Protein AF-0000000084979356 (afdb_homodimer)

Secondary structure (DSSP, 8-state):
---EEEEEEEETTEEEEEEEEEETTEEEE-HHHHHHHHTS-HHHHHHHHHHHHHTTSS-HHHHEEEEEEEEEETTEEEEEEEEEEEHHHHHHHHTT--SHHHHHHHHHHHHHHHHHHHHSEEE-HHHHHH--SSSS-HHHHHHHHHHHHHHHHH-/---EEEEEEEETTEEEEEEEEEETTEEEEEHHHHHHHHTS-HHHHHHHHHHHHHTTSS-HHHHEEEEEEEEEETTEEEEEEEEEEEHHHHHHHHTT--SHHHHHHHHHHHHHHHHHHHHSEEE-HHHHHH--SSSS-HHHHHHHHHHHHHHHHH-

Structure (mmCIF, N/CA/C/O backbone):
data_AF-0000000084979356-model_v1
#
loop_
_entity.id
_entity.type
_entity.pdbx_description
1 polymer 'Bro-N domain-containing protein'
#
loop_
_atom_site.group_PDB
_atom_site.id
_atom_site.type_symbol
_atom_site.label_atom_id
_atom_site.label_alt_id
_atom_site.label_comp_id
_atom_site.label_asym_id
_atom_site.label_entity_id
_atom_site.label_seq_id
_atom_site.pdbx_PDB_ins_code
_atom_site.Cartn_x
_atom_site.Cartn_y
_atom_site.Cartn_z
_atom_site.occupancy
_atom_site.B_iso_or_equiv
_atom_site.auth_seq_id
_atom_site.auth_comp_id
_atom_site.auth_asym_id
_atom_site.auth_atom_id
_atom_site.pdbx_PDB_model_num
ATOM 1 N N . MET A 1 1 ? -0.621 26.703 14.086 1 43.09 1 MET A N 1
ATOM 2 C CA . MET A 1 1 ? 0.227 25.547 13.852 1 43.09 1 MET A CA 1
ATOM 3 C C . MET A 1 1 ? 0.783 25.547 12.438 1 43.09 1 MET A C 1
ATOM 5 O O . MET A 1 1 ? 0.06 25.844 11.484 1 43.09 1 MET A O 1
ATOM 9 N N . GLU A 1 2 ? 2.064 25.906 12.273 1 49.75 2 GLU A N 1
ATOM 10 C CA . GLU A 1 2 ? 2.68 25.953 10.945 1 49.75 2 GLU A CA 1
ATOM 11 C C . GLU A 1 2 ? 2.375 24.703 10.148 1 49.75 2 GLU A C 1
ATOM 13 O O . GLU A 1 2 ? 2.551 23.578 10.641 1 49.75 2 GLU A O 1
ATOM 18 N N . LYS A 1 3 ? 1.27 24.703 9.32 1 59.69 3 LYS A N 1
ATOM 19 C CA . LYS A 1 3 ? 0.882 23.594 8.461 1 59.69 3 LYS A CA 1
ATOM 20 C C . LYS A 1 3 ? 1.999 23.234 7.484 1 59.69 3 LYS A C 1
ATOM 22 O O . LYS A 1 3 ? 2.578 24.125 6.848 1 59.69 3 LYS A O 1
ATOM 27 N N . ASP A 1 4 ? 2.613 22.094 7.805 1 69.5 4 ASP A N 1
ATOM 28 C CA . ASP A 1 4 ? 3.592 21.609 6.832 1 69.5 4 ASP A CA 1
ATOM 29 C C . ASP A 1 4 ? 2.902 20.938 5.641 1 69.5 4 ASP A C 1
ATOM 31 O O . ASP A 1 4 ? 1.821 20.375 5.785 1 69.5 4 ASP A O 1
ATOM 35 N N . LYS A 1 5 ? 3.299 21.453 4.488 1 75.31 5 LYS A N 1
ATOM 36 C CA . LYS A 1 5 ? 2.809 20.828 3.262 1 75.31 5 LYS A CA 1
ATOM 37 C C . LYS A 1 5 ? 3.723 19.688 2.82 1 75.31 5 LYS A C 1
ATOM 39 O O . LYS A 1 5 ? 4.949 19.812 2.863 1 75.31 5 LYS A O 1
ATO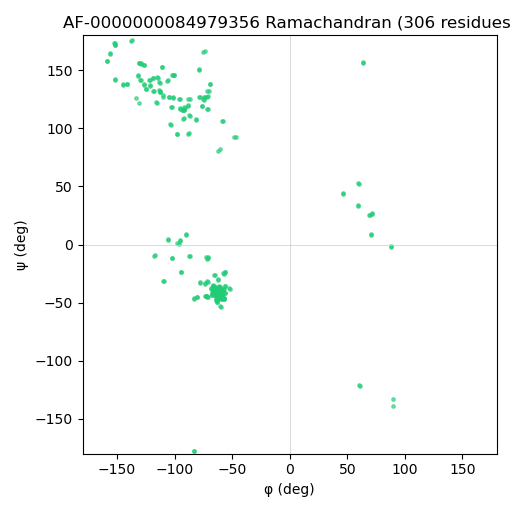M 44 N N . ILE A 1 6 ? 3.037 18.453 2.646 1 74.88 6 ILE A N 1
ATOM 45 C CA . ILE A 1 6 ? 3.854 17.328 2.197 1 74.88 6 ILE A CA 1
ATOM 46 C C . ILE A 1 6 ? 3.225 16.703 0.958 1 74.88 6 ILE A C 1
ATOM 48 O O . ILE A 1 6 ? 2.037 16.891 0.688 1 74.88 6 ILE A O 1
ATOM 52 N N . ILE A 1 7 ? 4.168 16.047 0.178 1 75.75 7 ILE A N 1
ATOM 53 C CA . ILE A 1 7 ? 3.699 15.211 -0.929 1 75.75 7 ILE A CA 1
ATOM 54 C C . ILE A 1 7 ? 3.395 13.805 -0.427 1 75.75 7 ILE A C 1
ATOM 56 O O . ILE A 1 7 ? 4.289 13.102 0.054 1 75.75 7 ILE A O 1
ATOM 60 N N . LEU A 1 8 ? 2.174 13.477 -0.417 1 79.75 8 LEU A N 1
ATOM 61 C CA . LEU A 1 8 ? 1.779 12.164 0.087 1 79.75 8 LEU A CA 1
ATOM 62 C C . LEU A 1 8 ? 1.93 11.102 -0.993 1 79.75 8 LEU A C 1
ATOM 64 O O . LEU A 1 8 ? 2.426 10 -0.724 1 79.75 8 LEU A O 1
ATOM 68 N N . TYR A 1 9 ? 1.444 11.406 -2.205 1 84.94 9 TYR A N 1
ATOM 69 C CA . TYR A 1 9 ? 1.536 10.453 -3.305 1 84.94 9 TYR A CA 1
ATOM 70 C C . TYR A 1 9 ? 1.593 11.172 -4.648 1 84.94 9 TYR A C 1
ATOM 72 O O . TYR A 1 9 ? 1.549 12.406 -4.703 1 84.94 9 TYR A O 1
ATOM 80 N N . GLN A 1 10 ? 1.844 10.43 -5.66 1 81.12 10 GLN A N 1
ATOM 81 C CA . GLN A 1 10 ? 1.961 11 -6.996 1 81.12 10 GLN A CA 1
ATOM 82 C C . GLN A 1 10 ? 0.814 10.547 -7.895 1 81.12 10 GLN A C 1
ATOM 84 O O . GLN A 1 10 ? 0.404 9.383 -7.844 1 81.12 10 GLN A O 1
ATOM 89 N N . GLU A 1 11 ? 0.209 11.5 -8.547 1 80.44 11 GLU A N 1
ATOM 90 C CA . GLU A 1 11 ? -0.817 11.273 -9.555 1 80.44 11 GLU A CA 1
ATOM 91 C C . GLU A 1 11 ? -0.348 11.742 -10.93 1 80.44 11 GLU A C 1
ATOM 93 O O . GLU A 1 11 ? -0.099 12.93 -11.141 1 80.44 11 GLU A O 1
ATOM 98 N N . ASP A 1 12 ? -0.376 10.758 -11.812 1 77.69 12 ASP A N 1
ATOM 99 C CA . ASP A 1 12 ? 0.053 11.094 -13.172 1 77.69 12 ASP A CA 1
ATOM 100 C C . ASP A 1 12 ? 1.348 11.898 -13.148 1 77.69 12 ASP A C 1
ATOM 102 O O . ASP A 1 12 ? 1.422 12.977 -13.742 1 77.69 12 ASP A O 1
ATOM 106 N N . ASP A 1 13 ? 2.27 11.5 -12.352 1 71.06 13 ASP A N 1
ATOM 107 C CA . ASP A 1 13 ? 3.609 12.07 -12.242 1 71.06 13 ASP A CA 1
ATOM 108 C C . ASP A 1 13 ? 3.572 13.445 -11.594 1 71.06 13 ASP A C 1
ATOM 110 O O . ASP A 1 13 ? 4.488 14.25 -11.781 1 71.06 13 ASP A O 1
ATOM 114 N N . ARG A 1 14 ? 2.371 13.766 -11.102 1 80.56 14 ARG A N 1
ATOM 115 C CA . ARG A 1 14 ? 2.27 15.016 -10.352 1 80.56 14 ARG A CA 1
ATOM 116 C C . ARG A 1 14 ? 2.148 14.742 -8.852 1 80.56 14 ARG A C 1
ATOM 118 O O . ARG A 1 14 ? 1.477 13.797 -8.438 1 80.56 14 ARG A O 1
ATOM 125 N N . ASN A 1 15 ? 2.787 15.562 -8.156 1 79.31 15 ASN A N 1
ATOM 126 C CA . ASN A 1 15 ? 2.752 15.445 -6.699 1 79.31 15 ASN A CA 1
ATOM 127 C C . ASN A 1 15 ? 1.424 15.93 -6.129 1 79.31 15 ASN A C 1
ATOM 129 O O . ASN A 1 15 ? 0.906 16.969 -6.555 1 79.31 15 ASN A O 1
ATOM 133 N N . VAL A 1 16 ? 0.772 15.117 -5.387 1 82.44 16 VAL A N 1
ATOM 134 C CA . VAL A 1 16 ? -0.396 15.539 -4.621 1 82.44 16 VAL A CA 1
ATOM 135 C C . VAL A 1 16 ? 0.033 15.984 -3.227 1 82.44 16 VAL A C 1
ATOM 137 O O . VAL A 1 16 ? 0.531 15.18 -2.436 1 82.44 16 VAL A O 1
ATOM 140 N N . SER A 1 17 ? -0.195 17.234 -3.029 1 82.31 17 SER A N 1
ATOM 141 C CA . SER A 1 17 ? 0.232 17.812 -1.757 1 82.31 17 SER A CA 1
ATOM 142 C C . SER A 1 17 ? -0.941 17.953 -0.792 1 82.31 17 SER A C 1
ATOM 144 O O . SER A 1 17 ? -2.094 18.062 -1.219 1 82.31 17 SER A O 1
ATOM 146 N N . VAL A 1 18 ? -0.612 17.781 0.438 1 85.31 18 VAL A N 1
ATOM 147 C CA . VAL A 1 18 ? -1.638 17.906 1.469 1 85.31 18 VAL A CA 1
ATOM 148 C C . VAL A 1 18 ? -1.061 18.609 2.693 1 85.31 18 VAL A C 1
ATOM 150 O O . VAL A 1 18 ? 0.125 18.469 3 1 85.31 18 VAL A O 1
ATOM 153 N N . ASP A 1 19 ? -1.877 19.516 3.258 1 85.62 19 ASP A N 1
ATOM 154 C CA . ASP A 1 19 ? -1.494 20.125 4.527 1 85.62 19 ASP A CA 1
ATOM 155 C C . ASP A 1 19 ? -1.587 19.109 5.672 1 85.62 19 ASP A C 1
ATOM 157 O O . ASP A 1 19 ? -2.654 18.562 5.93 1 85.62 19 ASP A O 1
ATOM 161 N N . VAL A 1 20 ? -0.46 18.859 6.238 1 87.31 20 VAL A N 1
ATOM 162 C CA . VAL A 1 20 ? -0.41 17.859 7.293 1 87.31 20 VAL A CA 1
ATOM 163 C C . VAL A 1 20 ? 0.327 18.422 8.508 1 87.31 20 VAL A C 1
ATOM 165 O O . VAL A 1 20 ? 1.009 19.438 8.406 1 87.31 20 VAL A O 1
ATOM 168 N N . MET A 1 21 ? 0.036 17.875 9.625 1 87.12 21 MET A N 1
ATOM 169 C CA . MET A 1 21 ? 0.846 18.109 10.82 1 87.12 21 MET A CA 1
ATOM 170 C C . MET A 1 21 ? 1.882 17 11 1 87.12 21 MET A C 1
ATOM 172 O O . MET A 1 21 ? 1.57 15.812 10.844 1 87.12 21 MET A O 1
ATOM 176 N N . TYR A 1 22 ? 3.092 17.391 11.102 1 86.31 22 TYR A N 1
ATOM 177 C CA . TYR A 1 22 ? 4.133 16.422 11.398 1 86.31 22 TYR A CA 1
ATOM 178 C C . TYR A 1 22 ? 4.426 16.375 12.898 1 86.31 22 TYR A C 1
ATOM 180 O O . TYR A 1 22 ? 4.785 17.406 13.492 1 86.31 22 TYR A O 1
ATOM 188 N N . SER A 1 23 ? 4.203 15.312 13.5 1 85.69 23 SER A N 1
ATOM 189 C CA . SER A 1 23 ? 4.453 15.094 14.922 1 85.69 23 SER A CA 1
ATOM 190 C C . SER A 1 23 ? 4.738 13.625 15.219 1 85.69 23 SER A C 1
ATOM 192 O O . SER A 1 23 ? 4.172 12.734 14.57 1 85.69 23 SER A O 1
ATOM 194 N N . GLU A 1 24 ? 5.699 13.375 16.156 1 86.19 24 GLU A N 1
ATOM 195 C CA . GLU A 1 24 ? 6.02 12.016 16.578 1 86.19 24 GLU A CA 1
ATOM 196 C C . GLU A 1 24 ? 6.488 11.164 15.406 1 86.19 24 GLU A C 1
ATOM 198 O O . GLU A 1 24 ? 6.039 10.023 15.242 1 86.19 24 GLU A O 1
ATOM 203 N N . GLU A 1 25 ? 7.145 11.695 14.5 1 84.69 25 GLU A N 1
ATOM 204 C CA . GLU A 1 25 ? 7.812 11.031 13.383 1 84.69 25 GLU A CA 1
ATOM 205 C C . GLU A 1 25 ? 6.797 10.5 12.375 1 84.69 25 GLU A C 1
ATOM 207 O O . GLU A 1 25 ? 7.012 9.445 11.766 1 84.69 25 GLU A O 1
ATOM 212 N N . THR A 1 26 ? 5.688 11.141 12.367 1 90.75 26 THR A N 1
ATOM 213 C CA . THR A 1 26 ? 4.684 10.781 11.375 1 90.75 26 THR A CA 1
ATOM 214 C C . THR A 1 26 ? 3.803 11.977 11.039 1 90.75 26 THR A C 1
ATOM 216 O O . THR A 1 26 ? 3.973 13.062 11.602 1 90.75 26 THR A O 1
ATOM 219 N N . PHE A 1 27 ? 2.938 11.773 10.023 1 91.12 27 PHE A N 1
ATOM 220 C CA . PHE A 1 27 ? 2.02 12.805 9.555 1 91.12 27 PHE A CA 1
ATOM 221 C C . PHE A 1 27 ? 0.617 12.57 10.102 1 91.12 27 PHE A C 1
ATOM 223 O O . PHE A 1 27 ? 0.196 11.422 10.273 1 91.12 27 PHE A O 1
ATOM 230 N N . TRP A 1 28 ? -0.029 13.672 10.344 1 93.88 28 TRP A N 1
ATOM 231 C CA . TRP A 1 28 ? -1.362 13.617 10.93 1 93.88 28 TRP A CA 1
ATOM 232 C C . TRP A 1 28 ? -2.348 14.469 10.133 1 93.88 28 TRP A C 1
ATOM 234 O O . TRP A 1 28 ? -2.016 15.57 9.695 1 93.88 28 TRP A O 1
ATOM 244 N N . LEU A 1 29 ? -3.561 13.969 9.992 1 95.75 29 LEU A N 1
ATOM 245 C CA . LEU A 1 29 ? -4.66 14.703 9.375 1 95.75 29 LEU A CA 1
ATOM 246 C C . LEU A 1 29 ? -5.914 14.633 10.242 1 95.75 29 LEU A C 1
ATOM 248 O O . LEU A 1 29 ? -6.152 13.625 10.914 1 95.75 29 LEU A O 1
ATOM 252 N N . THR A 1 30 ? -6.664 15.734 10.219 1 95.12 30 THR A N 1
ATOM 253 C CA . THR A 1 30 ? -8.016 15.672 10.766 1 95.12 30 THR A CA 1
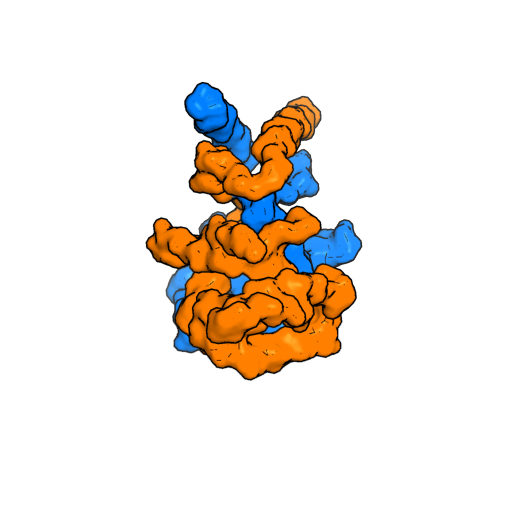ATOM 254 C C . THR A 1 30 ? -8.945 14.914 9.82 1 95.12 30 THR A C 1
ATOM 256 O O . THR A 1 30 ? -8.586 14.641 8.672 1 95.12 30 THR A O 1
ATOM 259 N N . GLN A 1 31 ? -10.133 14.555 10.359 1 96.62 31 GLN A N 1
ATOM 260 C CA . GLN A 1 31 ? -11.141 13.938 9.5 1 96.62 31 GLN A CA 1
ATOM 261 C C . GLN A 1 31 ? -11.516 14.867 8.352 1 96.62 31 GLN A C 1
ATOM 263 O O . GLN A 1 31 ? -11.688 14.414 7.215 1 96.62 31 GLN A O 1
ATOM 268 N N . LYS A 1 32 ? -11.602 16.125 8.648 1 94.69 32 LYS A N 1
ATOM 269 C CA . LYS A 1 32 ? -11.945 17.109 7.629 1 94.69 32 LYS A CA 1
ATOM 270 C C . LYS A 1 32 ? -10.875 17.188 6.547 1 94.69 32 LYS A C 1
ATOM 272 O O . LYS A 1 32 ? -11.188 17.203 5.355 1 94.69 32 LYS A O 1
ATOM 277 N N . SER A 1 33 ? -9.648 17.203 6.957 1 94.56 33 SER A N 1
ATOM 278 C CA . SER A 1 33 ? -8.539 17.266 6.004 1 94.56 33 SER A CA 1
ATOM 279 C C . SER A 1 33 ? -8.477 15.992 5.156 1 94.56 33 SER A C 1
ATOM 281 O O . SER A 1 33 ? -8.156 16.047 3.967 1 94.56 33 SER A O 1
ATOM 283 N N . MET A 1 34 ? -8.781 14.883 5.758 1 96.75 34 MET A N 1
ATOM 284 C CA . MET A 1 34 ? -8.805 13.625 5.02 1 96.75 34 MET A CA 1
ATOM 285 C C . MET A 1 34 ? -9.93 13.617 3.992 1 96.75 34 MET A C 1
ATOM 287 O O . MET A 1 34 ? -9.758 13.125 2.877 1 96.75 34 MET A O 1
ATOM 291 N N . ALA A 1 35 ? -11.047 14.172 4.434 1 98 35 ALA A N 1
ATOM 292 C CA . ALA A 1 35 ? -12.172 14.289 3.516 1 98 35 ALA A CA 1
ATOM 293 C C . ALA A 1 35 ? -11.805 15.125 2.295 1 98 35 ALA A C 1
ATOM 295 O O . ALA A 1 35 ? -12.156 14.781 1.166 1 98 35 ALA A O 1
ATOM 296 N N . GLU A 1 36 ? -11.086 16.156 2.531 1 96.06 36 GLU A N 1
ATOM 297 C CA . GLU A 1 36 ? -10.617 17.016 1.444 1 96.06 36 GLU A CA 1
ATOM 298 C C . GLU A 1 36 ? -9.602 16.297 0.565 1 96.06 36 GLU A C 1
ATOM 300 O O . GLU A 1 36 ? -9.672 16.375 -0.663 1 96.06 36 GLU A O 1
ATOM 305 N N . LEU A 1 37 ? -8.703 15.602 1.185 1 95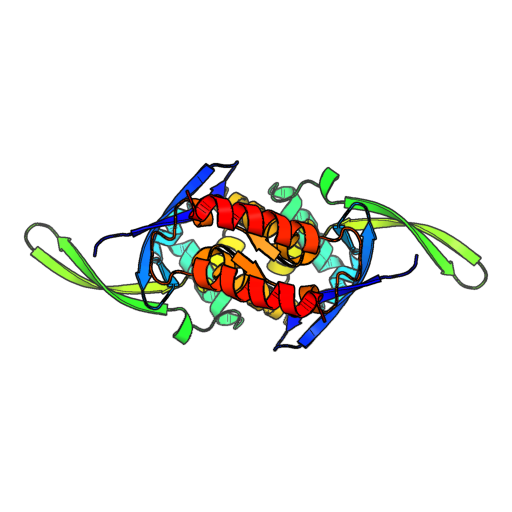.44 37 LEU A N 1
ATOM 306 C CA . LEU A 1 37 ? -7.652 14.867 0.483 1 95.44 37 LEU A CA 1
ATOM 307 C C . LEU A 1 37 ? -8.25 13.883 -0.518 1 95.44 37 LEU A C 1
ATOM 309 O O . LEU A 1 37 ? -7.77 13.773 -1.647 1 95.44 37 LEU A O 1
ATOM 313 N N . PHE A 1 38 ? -9.336 13.195 -0.086 1 97 38 PHE A N 1
ATOM 314 C CA . PHE A 1 38 ? -9.883 12.117 -0.908 1 97 38 PHE A CA 1
ATOM 315 C C . PHE A 1 38 ? -11.18 12.547 -1.576 1 97 38 PHE A C 1
ATOM 317 O O . PHE A 1 38 ? -11.836 11.75 -2.248 1 97 38 PHE A O 1
ATOM 324 N N . ASP A 1 39 ? -11.57 13.789 -1.411 1 97.19 39 ASP A N 1
ATOM 325 C CA . ASP A 1 39 ? -12.711 14.391 -2.078 1 97.19 39 ASP A CA 1
ATOM 326 C C . ASP A 1 39 ? -14 13.641 -1.752 1 97.19 39 ASP A C 1
ATOM 328 O O . ASP A 1 39 ? -14.719 13.203 -2.654 1 97.19 39 ASP A O 1
ATOM 332 N N . VAL A 1 40 ? -14.266 13.461 -0.458 1 98.44 40 VAL A N 1
ATOM 333 C CA . VAL A 1 40 ? -15.492 12.852 0.044 1 98.44 40 VAL A CA 1
ATOM 334 C C . VAL A 1 40 ? -15.992 13.625 1.264 1 98.44 40 VAL A C 1
ATOM 336 O O . VAL A 1 40 ? -15.352 14.578 1.705 1 98.44 40 VAL A O 1
ATOM 339 N N . ASP A 1 41 ? -17.125 13.234 1.719 1 98.38 41 ASP A N 1
ATOM 340 C CA . ASP A 1 41 ? -17.672 13.867 2.91 1 98.38 41 ASP A CA 1
ATOM 341 C C . ASP A 1 41 ? -17.016 13.336 4.176 1 98.38 41 ASP A C 1
ATOM 343 O O . ASP A 1 41 ? -16.562 12.188 4.219 1 98.38 41 ASP A O 1
ATOM 347 N N . VAL A 1 42 ? -16.969 14.18 5.18 1 98.06 42 VAL A N 1
ATOM 348 C CA . VAL A 1 42 ? -16.391 13.805 6.465 1 98.06 42 VAL A CA 1
ATOM 349 C C . VAL A 1 42 ? -17.094 12.57 7.016 1 98.06 42 VAL A C 1
ATOM 351 O O . VAL A 1 42 ? -16.469 11.711 7.641 1 98.06 42 VAL A O 1
ATOM 354 N N . SER A 1 43 ? -18.406 12.484 6.773 1 98.44 43 SER A N 1
ATOM 355 C CA . SER A 1 43 ? -19.172 11.336 7.25 1 98.44 43 SER A CA 1
ATOM 356 C C . SER A 1 43 ? -18.641 10.031 6.652 1 98.44 43 SER A C 1
ATOM 358 O O . SER A 1 43 ? -18.656 9 7.316 1 98.44 43 SER A O 1
ATOM 360 N N . THR A 1 44 ? -18.219 10.125 5.383 1 98.56 44 THR A N 1
ATOM 361 C CA . THR A 1 44 ? -17.656 8.969 4.703 1 98.56 44 THR A CA 1
ATOM 362 C C . THR A 1 44 ? -16.359 8.531 5.379 1 98.56 44 THR A C 1
ATOM 364 O O . THR A 1 44 ? -16.156 7.348 5.641 1 98.56 44 THR A O 1
ATOM 367 N N . ILE A 1 45 ? -15.539 9.492 5.691 1 98.56 45 ILE A N 1
ATOM 368 C CA . ILE A 1 45 ? -14.289 9.234 6.395 1 98.56 45 ILE A CA 1
ATOM 369 C C . ILE A 1 45 ? -14.578 8.562 7.734 1 98.56 4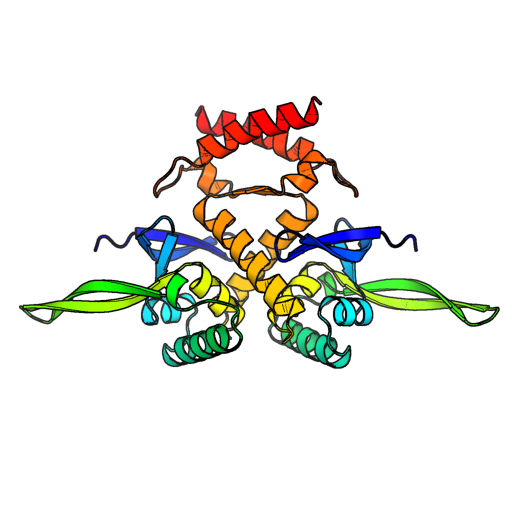5 ILE A C 1
ATOM 371 O O . ILE A 1 45 ? -13.961 7.551 8.078 1 98.56 45 ILE A O 1
ATOM 375 N N . ASN A 1 46 ? -15.562 9.078 8.461 1 98.31 46 ASN A N 1
ATOM 376 C CA . ASN A 1 46 ? -15.906 8.57 9.781 1 98.31 46 ASN A CA 1
ATOM 377 C C . ASN A 1 46 ? -16.375 7.117 9.719 1 98.31 46 ASN A C 1
ATOM 379 O O . ASN A 1 46 ? -16 6.305 10.57 1 98.31 46 ASN A O 1
ATOM 383 N N . GLU A 1 47 ? -17.125 6.867 8.75 1 98.31 47 GLU A N 1
ATOM 384 C CA . GLU A 1 47 ? -17.641 5.512 8.578 1 98.31 47 GLU A CA 1
ATOM 385 C C . GLU A 1 47 ? -16.5 4.523 8.328 1 98.31 47 GLU A C 1
ATOM 387 O O . GLU A 1 47 ? -16.453 3.451 8.938 1 98.31 47 GLU A O 1
ATOM 392 N N . HIS A 1 48 ? -15.617 4.863 7.441 1 98.25 48 HIS A N 1
ATOM 393 C CA . HIS A 1 48 ? -14.5 3.979 7.129 1 98.25 48 HIS A CA 1
ATOM 394 C C . HIS A 1 48 ? -13.586 3.791 8.336 1 98.25 48 HIS A C 1
ATOM 396 O O . HIS A 1 48 ? -13.141 2.676 8.617 1 98.25 48 HIS A O 1
ATOM 402 N N . LEU A 1 49 ? -13.312 4.895 9.047 1 98.25 49 LEU A N 1
ATOM 403 C CA . LEU A 1 49 ? -12.492 4.797 10.25 1 98.25 49 LEU A CA 1
ATOM 404 C C . LEU A 1 49 ? -13.125 3.854 11.266 1 98.25 49 LEU A C 1
ATOM 406 O O . LEU A 1 49 ? -12.445 3 11.836 1 98.25 49 LEU A O 1
ATOM 410 N N . LYS A 1 50 ? -14.398 4.016 11.43 1 97.94 50 LYS A N 1
ATOM 411 C CA . LYS A 1 50 ? -15.125 3.152 12.352 1 97.94 50 LYS A CA 1
ATOM 412 C C . LYS A 1 50 ? -14.953 1.682 11.984 1 97.94 50 LYS A C 1
ATOM 414 O O . LYS A 1 50 ? -14.672 0.848 12.852 1 97.94 50 LYS A O 1
ATOM 419 N N . ASN A 1 51 ? -15.102 1.323 10.734 1 97.12 51 ASN A N 1
ATOM 420 C CA . ASN A 1 51 ? -14.992 -0.051 10.258 1 97.12 51 ASN A CA 1
ATOM 421 C C . ASN A 1 51 ? -13.57 -0.581 10.406 1 97.12 51 ASN A C 1
ATOM 423 O O . ASN A 1 51 ? -13.367 -1.736 10.781 1 97.12 51 ASN A O 1
ATOM 427 N N . ILE A 1 52 ? -12.578 0.249 10.109 1 97.62 52 ILE A N 1
ATOM 428 C CA . ILE A 1 52 ? -11.164 -0.117 10.18 1 97.62 52 ILE A CA 1
ATOM 429 C C . ILE A 1 52 ? -10.812 -0.512 11.617 1 97.62 52 ILE A C 1
ATOM 431 O O . ILE A 1 52 ? -10.133 -1.518 11.836 1 97.62 52 ILE A O 1
ATOM 435 N N . TYR A 1 53 ? -11.32 0.257 12.562 1 97.75 53 TYR A N 1
ATOM 436 C CA . TYR A 1 53 ? -11.055 -0.037 13.961 1 97.75 53 TYR A CA 1
ATOM 437 C C . TYR A 1 53 ? -11.844 -1.255 14.43 1 97.75 53 TYR A C 1
ATOM 439 O O . TYR A 1 53 ? -11.352 -2.049 15.234 1 97.75 53 TYR A O 1
ATOM 447 N N . LYS A 1 54 ? -13 -1.402 13.891 1 96.75 54 LYS A N 1
ATOM 448 C CA . LYS A 1 54 ? -13.867 -2.514 14.266 1 96.75 54 LYS A CA 1
ATOM 449 C C . LYS A 1 54 ? -13.219 -3.855 13.938 1 96.75 54 LYS A C 1
ATOM 451 O O . LYS A 1 54 ? -13.328 -4.809 14.711 1 96.75 54 LYS A O 1
ATOM 456 N N . ILE A 1 55 ? -12.469 -3.986 12.82 1 95.25 55 ILE A N 1
ATOM 457 C CA . ILE A 1 55 ? -11.914 -5.262 12.391 1 95.25 55 ILE A CA 1
ATOM 458 C C . ILE A 1 55 ? -10.477 -5.391 12.891 1 95.25 55 ILE A C 1
ATOM 460 O O . ILE A 1 55 ? -9.734 -6.27 12.445 1 95.25 55 ILE A O 1
ATOM 464 N N . ASP A 1 56 ? -10 -4.402 13.664 1 95.19 56 ASP A N 1
ATOM 465 C CA . ASP A 1 56 ? -8.711 -4.414 14.344 1 95.19 56 ASP A CA 1
ATOM 466 C C . ASP A 1 56 ? -7.562 -4.309 13.336 1 95.19 56 ASP A C 1
ATOM 468 O O . ASP A 1 56 ? -6.5 -4.898 13.539 1 95.19 56 ASP A O 1
ATOM 472 N N . GLU A 1 57 ? -7.875 -3.723 12.188 1 96.5 57 GLU A N 1
ATOM 473 C CA . GLU A 1 57 ? -6.797 -3.404 11.258 1 96.5 57 GLU A CA 1
ATOM 474 C C . GLU A 1 57 ? -5.867 -2.338 11.836 1 96.5 57 GLU A C 1
ATOM 476 O O . GLU A 1 57 ? -4.66 -2.357 11.578 1 96.5 57 GLU A O 1
ATOM 481 N N . LEU A 1 58 ? -6.453 -1.446 12.5 1 97.88 58 LEU A N 1
ATOM 482 C CA . LEU A 1 58 ? -5.719 -0.411 13.219 1 97.88 58 LEU A CA 1
ATOM 483 C C . LEU A 1 58 ? -6.191 -0.321 14.672 1 97.88 58 LEU A C 1
ATOM 485 O O . LEU A 1 58 ? -7.309 -0.739 14.992 1 97.88 58 LEU A O 1
ATOM 489 N N . ASP A 1 59 ? -5.328 0.171 15.477 1 97.31 59 ASP A N 1
ATOM 490 C CA . ASP A 1 59 ? -5.629 0.427 16.875 1 97.31 59 ASP A CA 1
ATOM 491 C C . ASP A 1 59 ? -5.828 1.919 17.141 1 97.31 59 ASP A C 1
ATOM 493 O O . ASP A 1 59 ? -4.949 2.729 16.828 1 97.31 59 ASP A O 1
ATOM 497 N N . LYS A 1 60 ? -6.949 2.311 17.75 1 96.44 60 LYS A N 1
ATOM 498 C CA . LYS A 1 60 ? -7.285 3.707 18.016 1 96.44 60 LYS A CA 1
ATOM 499 C C . LYS A 1 60 ? -6.215 4.387 18.859 1 96.44 60 LYS A C 1
ATOM 501 O O . LYS A 1 60 ? -5.844 5.535 18.594 1 96.44 60 LYS A O 1
ATOM 506 N N . ASN A 1 61 ? -5.746 3.689 19.781 1 95.19 61 ASN A N 1
ATOM 507 C CA . ASN A 1 61 ? -4.805 4.258 20.734 1 95.19 61 ASN A CA 1
ATOM 508 C C . ASN A 1 61 ? -3.494 4.66 20.078 1 95.19 61 ASN A C 1
ATOM 510 O O . ASN A 1 61 ? -2.807 5.57 20.531 1 95.19 61 ASN A O 1
ATOM 514 N N . SER A 1 62 ? -3.199 3.986 19 1 95.25 62 SER A N 1
ATOM 515 C CA . SER A 1 62 ? -1.915 4.25 18.359 1 95.25 62 SER A CA 1
ATOM 516 C C . SER A 1 62 ? -2.084 5.129 17.125 1 95.25 62 SER A C 1
ATOM 518 O O . SER A 1 62 ? -1.103 5.648 16.594 1 95.25 62 SER A O 1
ATOM 520 N N . THR A 1 63 ? -3.352 5.324 16.672 1 97.62 63 THR A N 1
ATOM 521 C CA . THR A 1 63 ? -3.506 5.984 15.391 1 97.62 63 THR A CA 1
ATOM 522 C C . THR A 1 63 ? -4.254 7.305 15.539 1 97.62 63 THR A C 1
ATOM 524 O O . THR A 1 63 ? -4.301 8.109 14.609 1 97.62 63 THR A O 1
ATOM 527 N N . ILE A 1 64 ? -4.809 7.559 16.719 1 97.25 64 ILE A N 1
ATOM 528 C CA . ILE A 1 64 ? -5.527 8.805 17 1 97.25 64 ILE A CA 1
ATOM 529 C C . ILE A 1 64 ? -4.727 9.664 17.969 1 97.25 64 ILE A C 1
ATOM 531 O O . ILE A 1 64 ? -4.219 9.164 18.969 1 97.25 64 ILE A O 1
ATOM 535 N N . GLY A 1 65 ? -4.527 10.898 17.531 1 94 65 GLY A N 1
ATOM 536 C CA . GLY A 1 65 ? -3.932 11.891 18.406 1 94 65 GLY A CA 1
ATOM 537 C C . GLY A 1 65 ? -4.816 13.102 18.625 1 94 65 GLY A C 1
ATOM 538 O O . GLY A 1 65 ? -5.516 13.539 17.703 1 94 65 GLY A O 1
ATOM 539 N N . ASN A 1 66 ? -4.793 13.586 19.859 1 91 66 ASN A N 1
ATOM 540 C CA . ASN A 1 66 ? -5.523 14.797 20.188 1 91 66 ASN A CA 1
ATOM 541 C C . ASN A 1 66 ? -4.59 16 20.297 1 91 66 ASN A C 1
ATOM 543 O O . ASN A 1 66 ? -3.65 16 21.094 1 91 66 ASN A O 1
ATOM 547 N N . PHE A 1 67 ? -4.848 16.953 19.422 1 88.62 67 PHE A N 1
ATOM 548 C CA . PHE A 1 67 ? -3.982 18.125 19.406 1 88.62 67 PHE A CA 1
ATOM 549 C C . PHE A 1 67 ? -4.801 19.406 19.531 1 88.62 67 PHE A C 1
ATOM 551 O O . PHE A 1 67 ? -5.895 19.5 18.984 1 88.62 67 PHE A O 1
ATOM 558 N N . PRO A 1 68 ? -4.285 20.266 20.297 1 85.94 68 PRO A N 1
ATOM 559 C CA . PRO A 1 68 ? -4.949 21.562 20.391 1 85.94 68 PRO A CA 1
ATOM 560 C C . PRO A 1 68 ? -4.773 22.406 19.125 1 85.94 68 PRO A C 1
ATOM 562 O O . PRO A 1 68 ? -3.666 22.484 18.594 1 85.94 68 PRO A O 1
ATOM 565 N N . ILE A 1 69 ? -5.875 22.844 18.609 1 82.44 69 ILE A N 1
ATOM 566 C CA . ILE A 1 69 ? -5.801 23.719 17.453 1 82.44 69 ILE A CA 1
ATOM 567 C C . ILE A 1 69 ? -6.406 25.078 17.797 1 82.44 69 ILE A C 1
ATOM 569 O O . ILE A 1 69 ? -7.445 25.156 18.453 1 82.44 69 ILE A O 1
ATOM 573 N N . VAL A 1 70 ? -5.648 26.141 17.438 1 81 70 VAL A N 1
ATOM 574 C CA . VAL A 1 70 ? -6.129 27.484 17.688 1 81 70 VAL A CA 1
ATOM 575 C C . VAL A 1 70 ? -6.871 28.016 16.469 1 81 70 VAL A C 1
ATOM 577 O O . VAL A 1 70 ? -6.348 27.953 15.344 1 81 70 VAL A O 1
ATOM 580 N N . GLN A 1 71 ? -8.125 28.266 16.578 1 77.25 71 GLN A N 1
ATOM 581 C CA . GLN A 1 71 ? -8.922 28.828 15.484 1 77.25 71 GLN A CA 1
ATOM 582 C C . GLN A 1 71 ? -9.391 30.25 15.82 1 77.25 71 GLN A C 1
ATOM 584 O O . GLN A 1 71 ? -9.727 30.531 16.969 1 77.25 71 GLN A O 1
ATOM 589 N N . LYS A 1 72 ? -9.156 31.078 14.797 1 77.44 72 LYS A N 1
ATOM 590 C CA . LYS A 1 72 ? -9.625 32.438 14.984 1 77.44 72 LYS A CA 1
ATOM 591 C C . LYS A 1 72 ? -11.117 32.562 14.688 1 77.44 72 LYS A C 1
ATOM 593 O O . LYS A 1 72 ? -11.57 32.188 13.609 1 77.44 72 LYS A O 1
ATOM 598 N N . GLU A 1 73 ? -11.891 32.719 15.633 1 77.62 73 GLU A N 1
ATOM 599 C CA . GLU A 1 73 ? -13.32 32.969 15.477 1 77.62 73 GLU A CA 1
ATOM 600 C C . GLU A 1 73 ? -13.633 34.438 15.727 1 77.62 73 GLU A C 1
ATOM 602 O O . GLU A 1 73 ? -13.781 34.875 16.875 1 77.62 73 GLU A O 1
ATOM 607 N N . GLY A 1 74 ? -13.844 35.125 14.648 1 78.12 74 GLY A N 1
ATOM 608 C CA . GLY A 1 74 ? -13.984 36.562 14.812 1 78.12 74 GLY A CA 1
ATOM 609 C C . GLY A 1 74 ? -12.758 37.219 15.414 1 78.12 74 GLY A C 1
ATOM 610 O O . GLY A 1 74 ? -11.656 37.094 14.875 1 78.12 74 GLY A O 1
ATOM 611 N N . ASN A 1 75 ? -12.953 37.875 16.578 1 81.12 75 ASN A N 1
ATOM 612 C CA . ASN A 1 75 ? -11.891 38.594 17.266 1 81.12 75 ASN A CA 1
ATOM 613 C C . ASN A 1 75 ? -11.289 37.75 18.391 1 81.12 75 ASN A C 1
ATOM 615 O O . ASN A 1 75 ? -10.461 38.25 19.156 1 81.12 75 ASN A O 1
ATOM 619 N N . ARG A 1 76 ? -11.797 36.531 18.547 1 83.62 76 ARG A N 1
ATOM 620 C CA . ARG A 1 76 ? -11.312 35.688 19.625 1 83.62 76 ARG A CA 1
ATOM 621 C C . ARG A 1 76 ? -10.555 34.469 19.062 1 83.62 76 ARG A C 1
ATOM 623 O O . ARG A 1 76 ? -10.867 34 17.969 1 83.62 76 ARG A O 1
ATOM 630 N N . SER A 1 77 ? -9.453 34.188 19.781 1 85.06 77 SER A N 1
ATOM 631 C CA . SER A 1 77 ? -8.742 32.938 19.516 1 85.06 77 SER A CA 1
ATOM 632 C C . SER A 1 77 ? -9.234 31.812 20.422 1 85.06 77 SER A C 1
ATOM 634 O O . SER A 1 77 ? -9.195 31.938 21.641 1 85.06 77 SER A O 1
ATOM 636 N N . VAL A 1 78 ? -9.945 30.891 19.797 1 84.5 78 VAL A N 1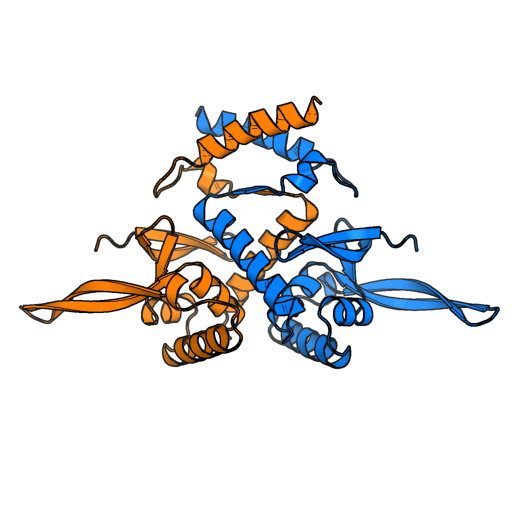
ATOM 637 C CA . VAL A 1 78 ? -10.477 29.766 20.562 1 84.5 78 VAL A CA 1
ATOM 638 C C . VAL A 1 78 ? -9.602 28.531 20.328 1 84.5 78 VAL A C 1
ATOM 640 O O . VAL A 1 78 ? -9.234 28.219 19.203 1 84.5 78 VAL A O 1
ATOM 643 N N . THR A 1 79 ? -9.148 27.938 21.469 1 84.81 79 THR A N 1
ATOM 644 C CA . THR A 1 79 ? -8.383 26.703 21.406 1 84.81 79 THR A CA 1
ATOM 645 C C . THR A 1 79 ? -9.312 25.5 21.516 1 84.81 79 THR A C 1
ATOM 647 O O . THR A 1 79 ? -10.148 25.422 22.422 1 84.81 79 THR A O 1
ATOM 650 N N . ARG A 1 80 ? -9.312 24.688 20.469 1 85.44 80 ARG A N 1
ATOM 651 C CA . ARG A 1 80 ? -10.078 23.438 20.469 1 85.44 80 ARG A CA 1
ATOM 652 C C . ARG A 1 80 ? -9.164 22.234 20.297 1 85.44 80 ARG A C 1
ATOM 654 O O . ARG A 1 80 ? -8.141 22.312 19.609 1 85.44 80 ARG A O 1
ATOM 661 N N . ASN A 1 81 ? -9.57 21.172 21.031 1 89 81 ASN A N 1
ATOM 662 C CA . ASN A 1 81 ? -8.883 19.906 20.828 1 89 81 ASN A CA 1
ATOM 663 C C . ASN A 1 81 ? -9.531 19.094 19.703 1 89 81 ASN A C 1
ATOM 665 O O . ASN A 1 81 ? -10.742 18.875 19.719 1 89 81 ASN A O 1
ATOM 669 N N . LEU A 1 82 ? -8.719 18.844 18.734 1 90.44 82 LEU A N 1
ATOM 670 C CA . LEU A 1 82 ? -9.227 18.062 17.609 1 90.44 82 LEU A CA 1
ATOM 671 C C . LEU A 1 82 ? -8.508 16.719 17.5 1 90.44 82 LEU A C 1
ATOM 673 O O . LEU A 1 82 ? -7.316 16.625 17.797 1 90.44 82 LEU A O 1
ATOM 677 N N . ASN A 1 83 ? -9.312 15.711 17.094 1 94.12 83 ASN A N 1
ATOM 678 C CA . ASN A 1 83 ? -8.719 14.414 16.797 1 94.12 83 ASN A CA 1
ATOM 679 C C . ASN A 1 83 ? -7.973 14.438 15.461 1 94.12 83 ASN A C 1
ATOM 681 O O . ASN A 1 83 ? -8.5 14.914 14.461 1 94.12 83 ASN A O 1
ATOM 685 N N . PHE A 1 84 ? -6.762 14.016 15.578 1 95.88 84 PHE A N 1
ATOM 686 C CA . PHE A 1 84 ? -5.957 13.781 14.391 1 95.88 84 PHE A CA 1
ATOM 687 C C . PHE A 1 84 ? -5.695 12.289 14.195 1 95.88 84 PHE A C 1
ATOM 689 O O . PHE A 1 84 ? -5.676 11.523 15.156 1 95.88 84 PHE A O 1
ATOM 696 N N . TYR A 1 85 ? -5.504 11.938 12.977 1 97.75 85 TYR A N 1
ATOM 697 C CA . TYR A 1 85 ? -5.223 10.555 12.602 1 97.75 85 TYR A CA 1
ATOM 698 C C . TYR A 1 85 ? -3.883 10.453 11.883 1 97.75 85 TYR A C 1
ATOM 700 O O . TYR A 1 85 ? -3.551 11.297 11.047 1 97.75 85 TYR A O 1
ATOM 708 N N . ASN A 1 86 ? -3.168 9.438 12.258 1 96.81 86 ASN A N 1
ATOM 709 C CA . ASN A 1 86 ? -1.809 9.375 11.734 1 96.81 86 ASN A CA 1
ATOM 710 C C . ASN A 1 86 ? -1.777 8.758 10.336 1 96.81 86 ASN A C 1
ATOM 712 O O . ASN A 1 86 ? -2.824 8.43 9.773 1 96.81 86 ASN A O 1
ATOM 716 N N . LEU A 1 87 ? -0.618 8.625 9.828 1 96.56 87 LEU A N 1
ATOM 717 C CA . LEU A 1 87 ? -0.422 8.195 8.445 1 96.56 87 LEU A CA 1
ATOM 718 C C . LEU A 1 87 ? -1.006 6.801 8.227 1 96.56 87 LEU A C 1
ATOM 720 O O . LEU A 1 87 ? -1.575 6.523 7.168 1 96.56 87 LEU A O 1
ATOM 724 N N . ASP A 1 88 ? -0.925 5.883 9.227 1 97.94 88 ASP A N 1
ATOM 725 C CA . ASP A 1 88 ? -1.518 4.555 9.094 1 97.94 88 ASP A CA 1
ATOM 726 C C . ASP A 1 88 ? -3.014 4.648 8.805 1 97.94 88 ASP A C 1
ATOM 728 O O . ASP A 1 88 ? -3.52 3.959 7.914 1 97.94 88 ASP A O 1
ATOM 732 N N . ALA A 1 89 ? -3.648 5.484 9.547 1 98.31 89 ALA A N 1
ATOM 733 C CA . ALA A 1 89 ? -5.086 5.668 9.375 1 98.31 89 ALA A CA 1
ATOM 734 C C . ALA A 1 89 ? -5.398 6.297 8.016 1 98.31 89 ALA A C 1
ATOM 736 O O . ALA A 1 89 ? -6.352 5.898 7.344 1 98.31 89 ALA A O 1
ATOM 737 N N . ILE A 1 90 ? -4.613 7.262 7.617 1 97.81 90 ILE A N 1
ATOM 738 C CA . ILE A 1 90 ? -4.805 7.953 6.344 1 97.81 90 ILE A CA 1
ATOM 739 C C . ILE A 1 90 ? -4.707 6.949 5.195 1 97.81 90 ILE A C 1
ATOM 741 O O . ILE A 1 90 ? -5.566 6.926 4.312 1 97.81 90 ILE A O 1
ATOM 745 N N . ILE A 1 91 ? -3.693 6.09 5.223 1 97.44 91 ILE A N 1
ATOM 746 C CA . ILE A 1 91 ? -3.475 5.078 4.191 1 97.44 91 ILE A CA 1
ATOM 747 C C . ILE A 1 91 ? -4.648 4.102 4.172 1 97.44 91 ILE A C 1
ATOM 749 O O . ILE A 1 91 ? -5.195 3.805 3.107 1 97.44 91 ILE A O 1
ATOM 753 N N . ALA A 1 92 ? -5.035 3.645 5.363 1 98.12 92 ALA A N 1
ATOM 754 C CA . ALA A 1 92 ? -6.113 2.666 5.469 1 98.12 92 ALA A CA 1
ATOM 755 C C . ALA A 1 92 ? -7.418 3.225 4.902 1 98.12 92 ALA A C 1
ATOM 757 O O . ALA A 1 92 ? -8.125 2.535 4.164 1 98.12 92 ALA A O 1
ATOM 758 N N . VAL A 1 93 ? -7.703 4.445 5.18 1 98.12 93 VAL A N 1
ATOM 759 C CA . VAL A 1 93 ? -8.922 5.086 4.695 1 98.12 93 VAL A CA 1
ATOM 760 C C . VAL A 1 93 ? -8.852 5.25 3.178 1 98.12 93 VAL A C 1
ATOM 762 O O . VAL A 1 93 ? -9.844 5.035 2.477 1 98.12 93 VAL A O 1
ATOM 765 N N . GLY A 1 94 ? -7.699 5.648 2.666 1 97.12 94 GLY A N 1
ATOM 766 C CA . GLY A 1 94 ? -7.516 5.832 1.236 1 97.12 94 GLY A CA 1
ATOM 767 C C . GLY A 1 94 ? -7.832 4.59 0.428 1 97.12 94 GLY A C 1
ATOM 768 O O . GLY A 1 94 ? -8.242 4.684 -0.729 1 97.12 94 GLY A O 1
ATOM 769 N N . TYR A 1 95 ? -7.754 3.467 1.042 1 96.81 95 TYR A N 1
ATOM 770 C CA . TYR A 1 95 ? -8 2.205 0.35 1 96.81 95 TYR A CA 1
ATOM 771 C C . TYR A 1 95 ? -9.484 1.854 0.367 1 96.81 95 TYR A C 1
ATOM 773 O O . TYR A 1 95 ? -9.914 0.919 -0.312 1 96.81 95 TYR A O 1
ATOM 781 N N . ARG A 1 96 ? -10.227 2.584 1.132 1 96.44 96 ARG A N 1
ATOM 782 C CA . ARG A 1 96 ? -11.633 2.23 1.302 1 96.44 96 ARG A CA 1
ATOM 783 C C . ARG A 1 96 ? -12.539 3.242 0.608 1 96.44 96 ARG A C 1
ATOM 785 O O . ARG A 1 96 ? -13.602 2.885 0.1 1 96.44 96 ARG A O 1
ATOM 792 N N . VAL A 1 97 ? -12.133 4.43 0.55 1 96.75 97 VAL A N 1
ATOM 793 C CA . VAL A 1 97 ? -12.969 5.516 0.058 1 96.75 97 VAL A CA 1
ATOM 794 C C . VAL A 1 97 ? -13.188 5.359 -1.444 1 96.75 97 VAL A C 1
ATOM 796 O O . VAL A 1 97 ? -12.273 4.988 -2.178 1 96.75 97 VAL A O 1
ATOM 799 N N . ASN A 1 98 ? -14.453 5.613 -1.786 1 95.38 98 ASN A N 1
ATOM 800 C CA . ASN A 1 98 ? -14.789 5.551 -3.203 1 95.38 98 ASN A CA 1
ATOM 801 C C . ASN A 1 98 ? -14.789 6.938 -3.84 1 95.38 98 ASN A C 1
ATOM 803 O O . ASN A 1 98 ? -15.781 7.668 -3.754 1 95.38 98 ASN A O 1
ATOM 807 N N . SER A 1 99 ? -13.734 7.344 -4.441 1 96.75 99 SER A N 1
ATOM 808 C CA . SER A 1 99 ? -13.562 8.602 -5.16 1 96.75 99 SER A CA 1
ATOM 809 C C . SER A 1 99 ? -12.453 8.5 -6.195 1 96.75 99 SER A C 1
ATOM 811 O O . SER A 1 99 ? -11.648 7.566 -6.16 1 96.75 99 SER A O 1
ATOM 813 N N . LYS A 1 100 ? -12.398 9.414 -7.102 1 94.75 100 LYS A N 1
ATOM 814 C CA . LYS A 1 100 ? -11.344 9.445 -8.117 1 94.75 100 LYS A CA 1
ATOM 815 C C . LYS A 1 100 ? -9.977 9.664 -7.48 1 94.75 100 LYS A C 1
ATOM 817 O O . LYS A 1 100 ? -9 9.016 -7.867 1 94.75 100 LYS A O 1
ATOM 822 N N . LYS A 1 101 ? -9.914 10.508 -6.5 1 95 101 LYS A N 1
ATOM 823 C CA . LYS A 1 101 ? -8.648 10.797 -5.824 1 95 101 LYS A CA 1
ATOM 824 C C . LYS A 1 101 ? -8.141 9.578 -5.066 1 95 101 LYS A C 1
ATOM 826 O O . LYS A 1 101 ? -6.941 9.281 -5.094 1 95 101 LYS A O 1
ATOM 831 N N . ALA A 1 102 ? -9.062 8.906 -4.434 1 96.19 102 ALA A N 1
ATOM 832 C CA . ALA A 1 102 ? -8.688 7.695 -3.705 1 96.19 102 ALA A CA 1
ATOM 833 C C . ALA A 1 102 ? -8.227 6.602 -4.664 1 96.19 102 ALA A C 1
ATOM 835 O O . ALA A 1 102 ? -7.316 5.832 -4.344 1 96.19 102 ALA A O 1
ATOM 836 N N . THR A 1 103 ? -8.867 6.562 -5.832 1 96.44 103 THR A N 1
ATOM 837 C CA . THR A 1 103 ? -8.477 5.59 -6.844 1 96.44 103 THR A CA 1
ATOM 838 C C . THR A 1 103 ? -7.047 5.855 -7.316 1 96.44 103 THR A C 1
ATOM 840 O O . THR A 1 103 ? -6.25 4.922 -7.449 1 96.44 103 THR A O 1
ATOM 843 N N . LYS A 1 104 ? -6.703 7.062 -7.539 1 95.12 104 LYS A N 1
ATOM 844 C CA . LYS A 1 104 ? -5.348 7.438 -7.941 1 95.12 104 LYS A CA 1
ATOM 845 C C . LYS A 1 104 ? -4.336 7.098 -6.852 1 95.12 104 LYS A C 1
ATOM 847 O O . LYS A 1 104 ? -3.23 6.637 -7.145 1 95.12 104 LYS A O 1
ATOM 852 N N . PHE A 1 105 ? -4.746 7.324 -5.605 1 95.38 105 PHE A N 1
ATOM 853 C CA . PHE A 1 105 ? -3.914 6.941 -4.469 1 95.38 105 PHE A CA 1
ATOM 854 C C . PHE A 1 105 ? -3.631 5.445 -4.488 1 95.38 105 PHE A C 1
ATOM 856 O O . PHE A 1 105 ? -2.488 5.02 -4.297 1 95.38 105 PHE A O 1
ATOM 863 N N . ARG A 1 106 ? -4.699 4.637 -4.734 1 96.81 106 ARG A N 1
ATOM 864 C CA . ARG A 1 106 ? -4.547 3.186 -4.719 1 96.81 106 ARG A CA 1
ATOM 865 C C . ARG A 1 106 ? -3.662 2.715 -5.871 1 96.81 106 ARG A C 1
ATOM 867 O O . ARG A 1 106 ? -2.875 1.779 -5.715 1 96.81 106 ARG A O 1
ATOM 874 N N . ILE A 1 107 ? -3.777 3.369 -7.012 1 96.19 107 ILE A N 1
ATOM 875 C CA . ILE A 1 107 ? -2.936 3.041 -8.156 1 96.19 107 ILE A CA 1
ATOM 876 C C . ILE A 1 107 ? -1.472 3.309 -7.812 1 96.19 107 ILE A C 1
ATOM 878 O O . ILE A 1 107 ? -0.608 2.457 -8.039 1 96.19 107 ILE A O 1
ATOM 882 N N . TRP A 1 108 ? -1.23 4.422 -7.195 1 95.81 108 TRP A N 1
ATOM 883 C CA . TRP A 1 108 ? 0.115 4.785 -6.766 1 95.81 108 TRP A CA 1
ATOM 884 C C . TRP A 1 108 ? 0.64 3.803 -5.727 1 95.81 108 TRP A C 1
ATOM 886 O O . TRP A 1 108 ? 1.771 3.324 -5.828 1 95.81 108 TRP A O 1
ATOM 896 N N . ALA A 1 109 ? -0.191 3.553 -4.699 1 96.56 109 ALA A N 1
ATOM 897 C CA . ALA A 1 109 ? 0.198 2.664 -3.607 1 96.56 109 ALA A CA 1
ATOM 898 C C . ALA A 1 109 ? 0.516 1.265 -4.125 1 96.56 109 ALA A C 1
ATOM 900 O O . ALA A 1 109 ? 1.516 0.661 -3.73 1 96.56 109 ALA A O 1
ATOM 901 N N . THR A 1 110 ? -0.338 0.771 -5.047 1 96.44 110 THR A N 1
ATOM 902 C CA . THR A 1 110 ? -0.147 -0.55 -5.637 1 96.44 110 THR A CA 1
ATOM 903 C C . THR A 1 110 ? 1.157 -0.604 -6.43 1 96.44 110 THR A C 1
ATOM 905 O O . THR A 1 110 ? 1.911 -1.574 -6.328 1 96.44 110 THR A O 1
ATOM 908 N N . THR A 1 111 ? 1.397 0.442 -7.184 1 95.25 111 THR A N 1
ATOM 909 C CA . THR A 1 111 ? 2.621 0.519 -7.973 1 95.25 111 THR A CA 1
ATOM 910 C C . THR A 1 111 ? 3.85 0.484 -7.07 1 95.25 111 THR A C 1
ATOM 912 O O . THR A 1 111 ? 4.82 -0.222 -7.355 1 95.25 111 THR A O 1
ATOM 915 N N . THR A 1 112 ? 3.809 1.224 -5.965 1 94.94 112 THR A N 1
ATOM 916 C CA . THR A 1 112 ? 4.906 1.289 -5.004 1 94.94 112 THR A CA 1
ATOM 917 C C . THR A 1 112 ? 5.137 -0.07 -4.352 1 94.94 112 THR A C 1
ATOM 919 O O . THR A 1 112 ? 6.27 -0.552 -4.285 1 94.94 112 THR A O 1
ATOM 922 N N . LEU A 1 113 ? 4.062 -0.702 -3.889 1 96.25 113 LEU A N 1
ATOM 923 C CA . LEU A 1 113 ? 4.156 -1.994 -3.221 1 96.25 113 LEU A CA 1
ATOM 924 C C . LEU A 1 113 ? 4.668 -3.064 -4.18 1 96.25 113 LEU A C 1
ATOM 926 O O . LEU A 1 113 ? 5.461 -3.926 -3.791 1 96.25 113 LEU A O 1
ATOM 930 N N . ARG A 1 114 ? 4.184 -2.994 -5.445 1 94.88 114 ARG A N 1
ATOM 931 C CA . ARG A 1 114 ? 4.641 -3.953 -6.445 1 94.88 114 ARG A CA 1
ATOM 932 C C . ARG A 1 114 ? 6.148 -3.867 -6.641 1 94.88 114 ARG A C 1
ATOM 934 O O . ARG A 1 114 ? 6.836 -4.891 -6.676 1 94.88 114 ARG A O 1
ATOM 941 N N . GLU A 1 115 ? 6.645 -2.643 -6.766 1 92.25 115 GLU A N 1
ATOM 942 C CA . GLU A 1 115 ? 8.078 -2.443 -6.934 1 92.25 115 GLU A CA 1
ATOM 943 C C . GLU A 1 115 ? 8.859 -2.996 -5.742 1 92.25 115 GLU A C 1
ATOM 945 O O . GLU A 1 115 ? 9.875 -3.672 -5.918 1 92.25 115 GLU A O 1
ATOM 950 N N . TYR A 1 116 ? 8.367 -2.754 -4.586 1 91.12 116 TYR A N 1
ATOM 951 C CA . TYR A 1 116 ? 9 -3.238 -3.365 1 91.12 116 TYR A CA 1
ATOM 952 C C . TYR A 1 116 ? 9.023 -4.762 -3.33 1 91.12 116 TYR A C 1
ATOM 954 O O . TYR A 1 116 ? 10.047 -5.367 -3.002 1 91.12 116 TYR A O 1
ATOM 962 N N . ILE A 1 117 ? 7.891 -5.344 -3.678 1 90.62 117 ILE A N 1
ATOM 963 C CA . ILE A 1 117 ? 7.754 -6.793 -3.578 1 90.62 117 ILE A CA 1
ATOM 964 C C . ILE A 1 117 ? 8.656 -7.469 -4.613 1 90.62 117 ILE A C 1
ATOM 966 O O . ILE A 1 117 ? 9.281 -8.492 -4.328 1 90.62 117 ILE A O 1
ATOM 970 N N . ILE A 1 118 ? 8.75 -6.883 -5.789 1 88.31 118 ILE A N 1
ATOM 971 C CA . ILE A 1 118 ? 9.484 -7.496 -6.887 1 88.31 118 ILE A CA 1
ATOM 972 C C . ILE A 1 118 ? 10.984 -7.246 -6.711 1 88.31 118 ILE A C 1
ATOM 974 O O . ILE A 1 118 ? 11.789 -8.172 -6.82 1 88.31 118 ILE A O 1
ATOM 978 N N . LYS A 1 119 ? 11.32 -6 -6.371 1 84.56 119 LYS A N 1
ATOM 979 C CA . LYS A 1 119 ? 12.727 -5.598 -6.414 1 84.56 119 LYS A CA 1
ATOM 980 C C . LYS A 1 119 ? 13.391 -5.754 -5.051 1 84.56 119 LYS A C 1
ATOM 982 O O . LYS A 1 119 ? 14.617 -5.816 -4.953 1 84.56 119 LYS A O 1
ATOM 987 N N . GLY A 1 120 ? 12.57 -5.727 -3.988 1 84.69 120 GLY A N 1
ATOM 988 C CA . GLY A 1 120 ? 13.109 -5.758 -2.637 1 84.69 120 GLY A CA 1
ATOM 989 C C . GLY A 1 120 ? 13.43 -4.383 -2.09 1 84.69 120 GLY A C 1
ATOM 990 O O . GLY A 1 120 ? 13.969 -4.258 -0.988 1 84.69 120 GLY A O 1
ATOM 991 N N . PHE A 1 121 ? 13.203 -3.383 -2.943 1 85.06 121 PHE A N 1
ATOM 992 C CA . PHE A 1 121 ? 13.375 -2.014 -2.477 1 85.06 121 PHE A CA 1
ATOM 993 C C . PHE A 1 121 ? 12.602 -1.039 -3.354 1 85.06 121 PHE A C 1
ATOM 995 O O . PHE A 1 121 ? 12.289 -1.346 -4.508 1 85.06 121 PHE A O 1
ATOM 1002 N N . VAL A 1 122 ? 12.281 0.125 -2.846 1 88.31 122 VAL A N 1
ATOM 1003 C CA . VAL A 1 122 ? 11.695 1.237 -3.582 1 88.31 122 VAL A CA 1
ATOM 1004 C C . VAL A 1 122 ? 12.219 2.561 -3.029 1 88.31 122 VAL A C 1
ATOM 1006 O O . VAL A 1 122 ? 12.367 2.719 -1.816 1 88.31 122 VAL A O 1
ATOM 1009 N N . LEU A 1 123 ? 12.531 3.457 -3.953 1 84.12 123 LEU A N 1
ATOM 1010 C CA . LEU A 1 123 ? 13.125 4.742 -3.598 1 84.12 123 LEU A CA 1
ATOM 1011 C C . LEU A 1 123 ? 12.305 5.895 -4.156 1 84.12 123 LEU A C 1
ATOM 1013 O O . LEU A 1 123 ? 11.82 5.828 -5.289 1 84.12 123 LEU A O 1
ATOM 1017 N N . ASN A 1 124 ? 12.086 6.809 -3.346 1 83.06 124 ASN A N 1
ATOM 1018 C CA . ASN A 1 124 ? 11.547 8.094 -3.785 1 83.06 124 ASN A CA 1
ATOM 1019 C C . ASN A 1 124 ? 12.656 9.055 -4.203 1 83.06 124 ASN A C 1
ATOM 1021 O O . ASN A 1 124 ? 13.148 9.828 -3.383 1 83.06 124 ASN A O 1
ATOM 1025 N N . ASP A 1 125 ? 12.898 9.07 -5.453 1 74.69 125 ASP A N 1
ATOM 1026 C CA . ASP A 1 125 ? 14.039 9.797 -5.988 1 74.69 125 ASP A CA 1
ATOM 1027 C C . ASP A 1 125 ? 13.914 11.297 -5.719 1 74.69 125 ASP A C 1
ATOM 1029 O O . ASP A 1 125 ? 14.891 11.945 -5.324 1 74.69 125 ASP A O 1
ATOM 1033 N N . GLU A 1 126 ? 12.82 11.805 -5.988 1 74.56 126 GLU A N 1
ATOM 1034 C CA . GLU A 1 126 ? 12.602 13.234 -5.801 1 74.56 126 GLU A CA 1
ATOM 1035 C C . GLU A 1 126 ? 12.828 13.641 -4.348 1 74.56 126 GLU A C 1
ATOM 1037 O O . GLU A 1 126 ? 13.43 14.68 -4.074 1 74.56 126 GLU A O 1
ATOM 1042 N N . MET A 1 127 ? 12.32 12.844 -3.465 1 75.88 127 MET A N 1
ATOM 1043 C CA . MET A 1 127 ? 12.477 13.141 -2.041 1 75.88 127 MET A CA 1
ATOM 1044 C C . MET A 1 127 ? 13.938 13.047 -1.617 1 75.88 127 MET A C 1
ATOM 1046 O O . MET A 1 127 ? 14.414 13.867 -0.834 1 75.88 127 MET A O 1
ATOM 1050 N N . LEU A 1 128 ? 14.602 12.102 -2.137 1 71 128 LEU A N 1
ATOM 1051 C CA . LEU A 1 128 ? 15.992 11.883 -1.755 1 71 128 LEU A CA 1
ATOM 1052 C C . LEU A 1 128 ? 16.891 12.984 -2.318 1 71 128 LEU A C 1
ATOM 1054 O O . LEU A 1 128 ? 17.891 13.359 -1.698 1 71 128 LEU A O 1
ATOM 1058 N N . LYS A 1 129 ? 16.531 13.477 -3.445 1 68.69 129 LYS A N 1
ATOM 1059 C CA . LYS A 1 129 ? 17.297 14.523 -4.102 1 68.69 129 LYS A CA 1
ATOM 1060 C C . LYS A 1 129 ? 17.125 15.859 -3.387 1 68.69 129 LYS A C 1
ATOM 1062 O O . LYS A 1 129 ? 18.078 16.625 -3.23 1 68.69 129 LYS A O 1
ATOM 1067 N N . ASN A 1 130 ? 15.992 16.141 -3.057 1 69.31 130 ASN A N 1
ATOM 1068 C CA . ASN A 1 130 ? 15.664 17.453 -2.527 1 69.31 130 ASN A CA 1
ATOM 1069 C C . ASN A 1 130 ? 15.797 17.5 -1.008 1 69.31 130 ASN A C 1
ATOM 1071 O O . ASN A 1 130 ? 15.805 18.578 -0.413 1 69.31 130 ASN A O 1
ATOM 1075 N N . GLY A 1 131 ? 16.359 16.422 -0.462 1 59.66 131 GLY A N 1
ATOM 1076 C CA . GLY A 1 131 ? 16.438 16.375 0.989 1 59.66 131 GLY A CA 1
ATOM 1077 C C . GLY A 1 131 ? 15.07 16.359 1.661 1 59.66 131 GLY A C 1
ATOM 1078 O O . GLY A 1 131 ? 14.047 16.438 0.991 1 59.66 131 GLY A O 1
ATOM 1079 N N . LYS A 1 132 ? 15.039 15.797 2.973 1 58.16 132 LYS A N 1
ATOM 1080 C CA . LYS A 1 132 ? 13.758 15.703 3.664 1 58.16 132 LYS A CA 1
ATOM 1081 C C . LYS A 1 132 ? 13.32 17.062 4.203 1 58.16 132 LYS A C 1
ATOM 1083 O O . LYS A 1 132 ? 14.102 17.766 4.859 1 58.16 132 LYS A O 1
ATOM 1088 N N . PRO A 1 133 ? 12.156 17.422 3.656 1 54.69 133 PRO A N 1
ATOM 1089 C CA . PRO A 1 133 ? 11.727 18.672 4.289 1 54.69 133 PRO A CA 1
ATOM 1090 C C . PRO A 1 133 ? 11.578 18.547 5.805 1 54.69 133 PRO A C 1
ATOM 1092 O O . PRO A 1 133 ? 11.586 19.562 6.516 1 54.69 133 PRO A O 1
ATOM 1095 N N . PHE A 1 134 ? 11.32 17.203 6.289 1 56.12 134 PHE A N 1
ATOM 1096 C CA . PHE A 1 134 ? 10.938 17.125 7.695 1 56.12 134 PHE A CA 1
ATOM 1097 C C . PHE A 1 134 ? 11.758 16.062 8.422 1 56.12 134 PHE A C 1
ATOM 1099 O O . PHE A 1 134 ? 11.898 14.945 7.938 1 56.12 134 PHE A O 1
ATOM 1106 N N . GLY A 1 135 ? 12.516 16.391 9.484 1 55.28 135 GLY A N 1
ATOM 1107 C CA . GLY A 1 135 ? 13.047 15.562 10.547 1 55.28 135 GLY A CA 1
ATOM 1108 C C . GLY A 1 135 ? 14.414 14.984 10.227 1 55.28 135 GLY A C 1
ATOM 1109 O O . GLY A 1 135 ? 15.258 15.656 9.625 1 55.28 135 GLY A O 1
ATOM 1110 N N . LYS A 1 136 ? 14.508 13.609 10.516 1 60.22 136 LYS A N 1
ATOM 1111 C CA . LYS A 1 136 ? 15.75 12.836 10.578 1 60.22 136 LYS A CA 1
ATOM 1112 C C . LYS A 1 136 ? 16.344 12.633 9.188 1 60.22 136 LYS A C 1
ATOM 1114 O O . LYS A 1 136 ? 15.602 12.539 8.203 1 60.22 136 LYS A O 1
ATOM 1119 N N . ASP A 1 137 ? 17.531 12.859 9.039 1 63.34 137 ASP A N 1
ATOM 1120 C CA . ASP A 1 137 ? 18.281 12.578 7.816 1 63.34 137 ASP A CA 1
ATOM 1121 C C . ASP A 1 137 ? 18.281 11.078 7.512 1 63.34 137 ASP A C 1
ATOM 1123 O O . ASP A 1 137 ? 19.188 10.359 7.949 1 63.34 137 ASP A O 1
ATOM 1127 N N . TYR A 1 138 ? 17.156 10.648 6.91 1 64.38 138 TYR A N 1
ATOM 1128 C CA . TYR A 1 138 ? 17.062 9.219 6.613 1 64.38 138 TYR A CA 1
ATOM 1129 C C . TYR A 1 138 ? 18 8.836 5.473 1 64.38 138 TYR A C 1
ATOM 1131 O O . TYR A 1 138 ? 18.312 7.66 5.293 1 64.38 138 TYR A O 1
ATOM 1139 N N . PHE A 1 139 ? 18.453 9.844 4.879 1 62.81 139 PHE A N 1
ATOM 1140 C CA . PHE A 1 139 ? 19.406 9.57 3.807 1 62.81 139 PHE A CA 1
ATOM 1141 C C . PHE A 1 139 ? 20.672 8.945 4.355 1 62.81 139 PHE A C 1
ATOM 1143 O O . PHE A 1 139 ? 21.25 8.047 3.734 1 62.81 139 PHE A O 1
ATOM 1150 N N . LYS A 1 140 ? 21.016 9.555 5.453 1 64.44 140 LYS A N 1
ATOM 1151 C CA . LYS A 1 140 ? 22.188 8.969 6.105 1 64.44 140 LYS A CA 1
ATOM 1152 C C . LYS A 1 140 ? 21.953 7.496 6.422 1 64.44 140 LYS A C 1
ATOM 1154 O O . LYS A 1 140 ? 22.859 6.672 6.25 1 64.44 140 LYS A O 1
ATOM 1159 N N . GLU A 1 141 ? 20.781 7.223 6.812 1 65.5 141 GLU A N 1
ATOM 1160 C CA . GLU A 1 141 ? 20.438 5.832 7.094 1 65.5 141 GLU A CA 1
ATOM 1161 C C . GLU A 1 141 ? 20.562 4.969 5.84 1 65.5 141 GLU A C 1
ATOM 1163 O O . GLU A 1 141 ? 21.016 3.826 5.906 1 65.5 141 GLU A O 1
ATOM 1168 N N . LEU A 1 142 ? 20.172 5.551 4.82 1 66.44 142 LEU A N 1
ATOM 1169 C CA . LEU A 1 142 ? 20.219 4.84 3.547 1 66.44 142 LEU A CA 1
ATOM 1170 C C . LEU A 1 142 ? 21.672 4.555 3.145 1 66.44 142 LEU A C 1
ATOM 1172 O O . LEU A 1 142 ? 21.984 3.461 2.672 1 66.44 142 LEU A O 1
ATOM 1176 N N . ILE A 1 143 ? 22.438 5.461 3.465 1 62.34 143 ILE A N 1
ATOM 1177 C CA . ILE A 1 143 ? 23.859 5.324 3.125 1 62.34 143 ILE A CA 1
ATOM 1178 C C . ILE A 1 143 ? 24.5 4.254 4.008 1 62.34 143 ILE A C 1
ATOM 1180 O O . ILE A 1 143 ? 25.281 3.438 3.527 1 62.34 143 ILE A O 1
ATOM 1184 N N . GLU A 1 144 ? 24.156 4.375 5.227 1 61.78 144 GLU A N 1
ATOM 1185 C CA . GLU A 1 144 ? 24.688 3.371 6.145 1 61.78 144 GLU A CA 1
ATOM 1186 C C . GLU A 1 144 ? 24.219 1.969 5.762 1 61.78 144 GLU A C 1
ATOM 1188 O O . GLU A 1 144 ? 24.984 1.009 5.852 1 61.78 144 GLU A O 1
ATOM 1193 N N . LEU A 1 145 ? 23.094 1.902 5.41 1 58.44 145 LEU A N 1
ATOM 1194 C CA . LEU A 1 145 ? 22.547 0.627 4.965 1 58.44 145 LEU A CA 1
ATOM 1195 C C . LEU A 1 145 ? 23.281 0.122 3.729 1 58.44 145 LEU A C 1
ATOM 1197 O O . LEU A 1 145 ? 23.516 -1.081 3.588 1 58.44 145 LEU A O 1
ATOM 1201 N N . ARG A 1 146 ? 23.719 1.045 3.039 1 55.81 146 ARG A N 1
ATOM 1202 C CA . ARG A 1 146 ? 24.531 0.764 1.864 1 55.81 146 ARG A CA 1
ATOM 1203 C C . ARG A 1 146 ? 25.797 0.006 2.248 1 55.81 146 ARG A C 1
ATOM 1205 O O . ARG A 1 146 ? 26.172 -0.966 1.588 1 55.81 146 ARG A O 1
ATOM 1212 N N . GLY A 1 147 ? 26.391 0.684 3.184 1 55.19 147 GLY A N 1
ATOM 1213 C CA . GLY A 1 147 ? 27.562 -0.005 3.709 1 55.19 147 GLY A CA 1
ATOM 1214 C C . GLY A 1 147 ? 27.266 -1.425 4.156 1 55.19 147 GLY A C 1
ATOM 1215 O O . GLY A 1 147 ? 28.031 -2.346 3.863 1 55.19 147 GLY A O 1
ATOM 1216 N N . TYR A 1 148 ? 26.125 -1.462 4.695 1 55.16 148 TYR A N 1
ATOM 1217 C CA . TYR A 1 148 ? 25.719 -2.766 5.203 1 55.16 148 TYR A CA 1
ATOM 1218 C C . TYR A 1 148 ? 25.375 -3.711 4.062 1 55.16 148 TYR A C 1
ATOM 1220 O O . TYR A 1 148 ? 25.766 -4.875 4.062 1 55.16 148 TYR A O 1
ATOM 1228 N N . ILE A 1 149 ? 24.641 -3.168 3.127 1 55.09 149 ILE A N 1
ATOM 1229 C CA . ILE A 1 149 ? 24.25 -4.012 2.006 1 55.09 149 ILE A CA 1
ATOM 1230 C C . ILE A 1 149 ? 25.484 -4.453 1.228 1 55.09 149 ILE A C 1
ATOM 1232 O O . ILE A 1 149 ? 25.594 -5.613 0.828 1 55.09 149 ILE A O 1
ATOM 1236 N N . LEU A 1 150 ? 26.359 -3.514 1.063 1 56.69 150 LEU A N 1
ATOM 1237 C CA . LEU A 1 150 ? 27.625 -3.865 0.43 1 56.69 150 LEU A CA 1
ATOM 1238 C C . LEU A 1 150 ? 28.344 -4.934 1.234 1 56.69 150 LEU A C 1
ATOM 1240 O O . LEU A 1 150 ? 28.938 -5.855 0.662 1 56.69 150 LEU A O 1
ATOM 1244 N N . THR A 1 151 ? 28.297 -4.703 2.502 1 55.12 151 THR A N 1
ATOM 1245 C CA . THR A 1 151 ? 28.922 -5.695 3.365 1 55.12 151 THR A CA 1
ATOM 1246 C C . THR A 1 151 ? 28.203 -7.035 3.27 1 55.12 151 THR A C 1
ATOM 1248 O O . THR A 1 151 ? 28.844 -8.094 3.232 1 55.12 151 THR A O 1
ATOM 1251 N N . LEU A 1 152 ? 27.031 -6.93 3.217 1 49.97 152 LEU A N 1
ATOM 1252 C CA . LEU A 1 152 ? 26.25 -8.156 3.146 1 49.97 152 LEU A CA 1
ATOM 1253 C C . LEU A 1 152 ? 26.516 -8.898 1.837 1 49.97 152 LEU A C 1
ATOM 1255 O O . LEU A 1 152 ? 26.547 -10.125 1.81 1 49.97 152 LEU A O 1
ATOM 1259 N N . MET A 1 153 ? 26.672 -8.211 0.866 1 47.59 153 MET A N 1
ATOM 1260 C CA . MET A 1 153 ? 26.906 -8.828 -0.434 1 47.59 153 MET A CA 1
ATOM 1261 C C . MET A 1 153 ? 28.359 -9.312 -0.553 1 47.59 153 MET A C 1
ATOM 1263 O O . MET A 1 153 ? 28.656 -10.18 -1.374 1 47.59 153 MET A O 1
ATOM 1267 N N . SER A 1 154 ? 29.188 -8.633 0.05 1 49.28 154 SER A N 1
ATOM 1268 C CA . SER A 1 154 ? 30.578 -9.062 0.031 1 49.28 154 SER A CA 1
ATOM 1269 C C . SER A 1 154 ? 30.781 -10.312 0.874 1 49.28 154 SER A C 1
ATOM 1271 O O . SER A 1 154 ? 31.859 -10.922 0.839 1 49.28 154 SER A O 1
ATOM 1273 N N . LEU A 1 155 ? 29.766 -10.625 1.613 1 44.38 155 LEU A N 1
ATOM 1274 C CA . LEU A 1 155 ? 29.938 -11.859 2.361 1 44.38 155 LEU A CA 1
ATOM 1275 C C . LEU A 1 155 ? 29.391 -13.055 1.577 1 44.38 155 LEU A C 1
ATOM 1277 O O . LEU A 1 155 ? 28.359 -12.945 0.925 1 44.38 155 LEU A O 1
ATOM 1281 N N . MET B 1 1 ? 4.293 -26.734 -14.555 1 43.56 1 MET B N 1
ATOM 1282 C CA . MET B 1 1 ? 4.852 -25.391 -14.375 1 43.56 1 MET B CA 1
ATOM 1283 C C . MET B 1 1 ? 5.551 -25.281 -13.023 1 43.56 1 MET B C 1
ATOM 1285 O O . MET B 1 1 ? 5.043 -25.75 -12.008 1 43.56 1 MET B O 1
ATOM 1289 N N . GLU B 1 2 ? 6.887 -25.297 -13.023 1 50.06 2 GLU B N 1
ATOM 1290 C CA . GLU B 1 2 ? 7.637 -25.219 -11.773 1 50.06 2 GLU B CA 1
ATOM 1291 C C . GLU B 1 2 ? 7.121 -24.078 -10.898 1 50.06 2 GLU B C 1
ATOM 1293 O O . GLU B 1 2 ? 6.969 -22.938 -11.375 1 50.06 2 GLU B O 1
ATOM 1298 N N . LYS B 1 3 ? 6.16 -24.359 -9.969 1 59.81 3 LYS B N 1
ATOM 1299 C CA . LYS B 1 3 ? 5.613 -23.391 -9.023 1 59.81 3 LYS B CA 1
ATOM 1300 C C . LYS B 1 3 ? 6.715 -22.797 -8.148 1 59.81 3 LYS B C 1
ATOM 1302 O O . LYS B 1 3 ? 7.555 -23.516 -7.621 1 59.81 3 LYS B O 1
ATOM 1307 N N . ASP B 1 4 ? 7.012 -21.516 -8.5 1 69.69 4 ASP B N 1
ATOM 1308 C CA . ASP B 1 4 ? 7.945 -20.828 -7.617 1 69.69 4 ASP B CA 1
ATOM 1309 C C . ASP B 1 4 ? 7.246 -20.344 -6.352 1 69.69 4 ASP B C 1
ATOM 1311 O O . ASP B 1 4 ? 6.055 -20.016 -6.379 1 69.69 4 ASP B O 1
ATOM 1315 N N . LYS B 1 5 ? 7.855 -20.75 -5.246 1 75.56 5 LYS B N 1
ATOM 1316 C CA . LYS B 1 5 ? 7.359 -20.234 -3.967 1 75.56 5 LYS B CA 1
ATOM 1317 C C . LYS B 1 5 ? 8.016 -18.906 -3.607 1 75.56 5 LYS B C 1
ATOM 1319 O O . LYS B 1 5 ? 9.219 -18.734 -3.783 1 75.56 5 LYS B O 1
ATOM 1324 N N . ILE B 1 6 ? 7.082 -17.875 -3.35 1 74.88 6 ILE B N 1
ATOM 1325 C CA . ILE B 1 6 ? 7.645 -16.578 -2.979 1 74.88 6 ILE B CA 1
ATOM 1326 C C . ILE B 1 6 ? 7.016 -16.094 -1.673 1 74.88 6 ILE B C 1
ATOM 1328 O O . ILE B 1 6 ? 5.945 -16.562 -1.28 1 74.88 6 ILE B O 1
ATOM 1332 N N . ILE B 1 7 ? 7.848 -15.227 -0.985 1 75.88 7 ILE B N 1
ATOM 1333 C CA . ILE B 1 7 ? 7.312 -14.523 0.176 1 75.88 7 ILE B CA 1
ATOM 1334 C C . ILE B 1 7 ? 6.645 -13.227 -0.271 1 75.88 7 ILE B C 1
ATOM 1336 O O . ILE B 1 7 ? 7.297 -12.344 -0.826 1 75.88 7 ILE B O 1
ATOM 1340 N N . LEU B 1 8 ? 5.387 -13.18 -0.159 1 79.81 8 LEU B N 1
ATOM 1341 C CA . LEU B 1 8 ? 4.652 -12 -0.601 1 79.81 8 LEU B CA 1
ATOM 1342 C C . LEU B 1 8 ? 4.66 -10.922 0.475 1 79.81 8 LEU B C 1
ATOM 1344 O O . LEU B 1 8 ? 4.867 -9.742 0.176 1 79.81 8 LEU B O 1
ATOM 1348 N N . TYR B 1 9 ? 4.379 -11.32 1.725 1 84.81 9 TYR B N 1
ATOM 1349 C CA . TYR B 1 9 ? 4.359 -10.359 2.822 1 84.81 9 TYR B CA 1
ATOM 1350 C C . TYR B 1 9 ? 4.719 -11.031 4.141 1 84.81 9 TYR B C 1
ATOM 1352 O O . TYR B 1 9 ? 4.973 -12.234 4.184 1 84.81 9 TYR B O 1
ATOM 1360 N N . GLN B 1 10 ? 4.883 -10.234 5.133 1 81.62 10 GLN B N 1
ATOM 1361 C CA . GLN B 1 10 ? 5.266 -10.75 6.441 1 81.62 10 GLN B CA 1
ATOM 1362 C C . GLN B 1 10 ? 4.137 -10.578 7.453 1 81.62 10 GLN B C 1
ATOM 1364 O O . GLN B 1 10 ? 3.457 -9.547 7.457 1 81.62 10 GLN B O 1
ATOM 1369 N N . GLU B 1 11 ? 3.85 -11.633 8.156 1 80.5 11 GLU B N 1
ATOM 1370 C CA . GLU B 1 11 ? 2.906 -11.641 9.266 1 80.5 11 GLU B CA 1
ATOM 1371 C C . GLU B 1 11 ? 3.609 -11.969 10.586 1 80.5 11 GLU B C 1
ATOM 1373 O O . GLU B 1 11 ? 4.168 -13.055 10.742 1 80.5 11 GLU B O 1
ATOM 1378 N N . ASP B 1 12 ? 3.434 -11.023 11.469 1 78 12 ASP B N 1
ATOM 1379 C CA . ASP B 1 12 ? 4.07 -11.227 12.766 1 78 12 ASP B CA 1
ATOM 1380 C C . ASP B 1 12 ? 5.512 -11.695 12.602 1 78 12 ASP B C 1
ATOM 1382 O O . ASP B 1 12 ? 5.91 -12.711 13.172 1 78 12 ASP B O 1
ATOM 1386 N N . ASP B 1 13 ? 6.23 -11.094 11.727 1 71.25 13 ASP B N 1
ATOM 1387 C CA . ASP B 1 13 ? 7.652 -11.32 11.469 1 71.25 13 ASP B CA 1
ATOM 1388 C C . ASP B 1 13 ? 7.887 -12.68 10.812 1 71.25 13 ASP B C 1
ATOM 1390 O O . ASP B 1 13 ? 8.984 -13.234 10.891 1 71.25 13 ASP B O 1
ATOM 1394 N N . ARG B 1 14 ? 6.746 -13.273 10.438 1 80.88 14 ARG B N 1
ATOM 1395 C CA . ARG B 1 14 ? 6.875 -14.523 9.695 1 80.88 14 ARG B CA 1
ATOM 1396 C C . ARG B 1 14 ? 6.535 -14.32 8.219 1 80.88 14 ARG B C 1
ATOM 1398 O O . ARG B 1 14 ? 5.613 -13.578 7.887 1 80.88 14 ARG B O 1
ATOM 1405 N N . ASN B 1 15 ? 7.277 -14.961 7.449 1 79 15 ASN B N 1
ATOM 1406 C CA . ASN B 1 15 ? 7.066 -14.883 6.008 1 79 15 ASN B CA 1
ATOM 1407 C C . ASN B 1 15 ? 5.84 -15.68 5.574 1 79 15 ASN B C 1
ATOM 1409 O O . ASN B 1 15 ? 5.629 -16.797 6.047 1 79 15 ASN B O 1
ATOM 1413 N N . VAL B 1 16 ? 4.945 -15.07 4.918 1 82.12 16 VAL B N 1
ATOM 1414 C CA . VAL B 1 16 ? 3.836 -15.773 4.277 1 82.12 16 VAL B CA 1
ATOM 1415 C C . VAL B 1 16 ? 4.211 -16.125 2.84 1 82.12 16 VAL B C 1
ATOM 1417 O O . VAL B 1 16 ? 4.414 -15.242 2.008 1 82.12 16 VAL B O 1
ATOM 1420 N N . SER B 1 17 ? 4.27 -17.391 2.658 1 82.19 17 SER B N 1
ATOM 1421 C CA . SER B 1 17 ? 4.688 -17.875 1.344 1 82.19 17 SER B CA 1
ATOM 1422 C C . SER B 1 17 ? 3.486 -18.297 0.501 1 82.19 17 SER B C 1
ATOM 1424 O O . SER B 1 17 ? 2.439 -18.656 1.04 1 82.19 17 SER B O 1
ATOM 1426 N N . VAL B 1 18 ? 3.641 -18.062 -0.757 1 85.38 18 VAL B N 1
ATOM 1427 C CA . VAL B 1 18 ? 2.57 -18.422 -1.681 1 85.38 18 VAL B CA 1
ATOM 1428 C C . VAL B 1 18 ? 3.166 -18.984 -2.969 1 85.38 18 VAL B C 1
ATOM 1430 O O . VAL B 1 18 ? 4.246 -18.562 -3.395 1 85.38 18 VAL B O 1
ATOM 1433 N N . ASP B 1 19 ? 2.531 -20.047 -3.467 1 85.69 19 ASP B N 1
ATOM 1434 C CA . ASP B 1 19 ? 2.912 -20.562 -4.777 1 85.69 19 ASP B CA 1
ATOM 1435 C C . ASP B 1 19 ? 2.467 -19.625 -5.891 1 85.69 19 ASP B C 1
ATOM 1437 O O . ASP B 1 19 ? 1.275 -19.344 -6.031 1 85.69 19 ASP B O 1
ATOM 1441 N N . VAL B 1 20 ? 3.436 -19.125 -6.57 1 87.25 20 VAL B N 1
ATOM 1442 C CA . VAL B 1 20 ? 3.135 -18.141 -7.617 1 87.25 20 VAL B CA 1
ATOM 1443 C C . VAL B 1 20 ? 3.852 -18.547 -8.906 1 87.25 20 VAL B C 1
ATOM 1445 O O . VAL B 1 20 ? 4.762 -19.375 -8.891 1 87.25 20 VAL B O 1
ATOM 1448 N N . MET B 1 21 ? 3.322 -18.078 -9.984 1 87.06 21 MET B N 1
ATOM 1449 C CA . MET B 1 21 ? 4.035 -18.141 -11.258 1 87.06 21 MET B CA 1
ATOM 1450 C C . MET B 1 21 ? 4.758 -16.828 -11.531 1 87.06 21 MET B C 1
ATOM 1452 O O . MET B 1 21 ? 4.191 -15.742 -11.336 1 87.06 21 MET B O 1
ATOM 1456 N N . TYR B 1 22 ? 6.008 -16.922 -11.758 1 86.31 22 TYR B N 1
ATOM 1457 C CA . TYR B 1 22 ? 6.754 -15.734 -12.148 1 86.31 22 TYR B CA 1
ATOM 1458 C C . TYR B 1 22 ? 6.879 -15.648 -13.664 1 86.31 22 TYR B C 1
ATOM 1460 O O . TYR B 1 22 ? 7.402 -16.562 -14.305 1 86.31 22 TYR B O 1
ATOM 1468 N N . SER B 1 23 ? 6.344 -14.664 -14.242 1 85.69 23 SER B N 1
ATOM 1469 C CA . SER B 1 23 ? 6.387 -14.414 -15.68 1 85.69 23 SER B CA 1
ATOM 1470 C C . SER B 1 23 ? 6.289 -12.922 -15.977 1 85.69 23 SER B C 1
ATOM 1472 O O . SER B 1 23 ? 5.598 -12.188 -15.273 1 85.69 23 SER B O 1
ATOM 1474 N N . GLU B 1 24 ? 7.059 -12.453 -17.016 1 86.19 24 GLU B N 1
ATOM 1475 C CA . GLU B 1 24 ? 7.008 -11.062 -17.453 1 86.19 24 GLU B CA 1
ATOM 1476 C C . GLU B 1 24 ? 7.383 -10.109 -16.328 1 86.19 24 GLU B C 1
ATOM 1478 O O . GLU B 1 24 ? 6.699 -9.109 -16.094 1 86.19 24 GLU B O 1
ATOM 1483 N N . GLU B 1 25 ? 8.234 -10.477 -15.492 1 84.5 25 GLU B N 1
ATOM 1484 C CA . GLU B 1 25 ? 8.836 -9.664 -14.438 1 84.5 25 GLU B CA 1
ATOM 1485 C C . GLU B 1 25 ? 7.832 -9.367 -13.328 1 84.5 25 GLU B C 1
ATOM 1487 O O . GLU B 1 25 ? 7.848 -8.289 -12.734 1 84.5 25 GLU B O 1
ATOM 1492 N N . THR B 1 26 ? 6.914 -10.258 -13.211 1 90.75 26 THR B N 1
ATOM 1493 C CA . THR B 1 26 ? 5.961 -10.133 -12.117 1 90.75 26 THR B CA 1
ATOM 1494 C C . THR B 1 26 ? 5.426 -11.5 -11.703 1 90.75 26 THR B C 1
ATOM 1496 O O . THR B 1 26 ? 5.785 -12.516 -12.289 1 90.75 26 THR B O 1
ATOM 1499 N N . PHE B 1 27 ? 4.633 -11.484 -10.602 1 91 27 PHE B N 1
ATOM 1500 C CA . PHE B 1 27 ? 4.039 -12.695 -10.055 1 91 27 PHE B CA 1
ATOM 1501 C C . PHE B 1 27 ? 2.57 -12.805 -10.445 1 91 27 PHE B C 1
ATOM 1503 O O . PHE B 1 27 ? 1.876 -11.789 -10.555 1 91 27 PHE B O 1
ATOM 1510 N N . TRP B 1 28 ? 2.191 -14.031 -10.633 1 93.81 28 TRP B N 1
ATOM 1511 C CA . TRP B 1 28 ? 0.829 -14.297 -11.078 1 93.81 28 TRP B CA 1
ATOM 1512 C C . TRP B 1 28 ? 0.158 -15.344 -10.195 1 93.81 28 TRP B C 1
ATOM 1514 O O . TRP B 1 28 ? 0.784 -16.328 -9.812 1 93.81 28 TRP B O 1
ATOM 1524 N N . LEU B 1 29 ? -1.124 -15.141 -9.93 1 95.69 29 LEU B N 1
ATOM 1525 C CA . LEU B 1 29 ? -1.947 -16.109 -9.211 1 95.69 29 LEU B CA 1
ATOM 1526 C C . LEU B 1 29 ? -3.266 -16.344 -9.945 1 95.69 29 LEU B C 1
ATOM 1528 O O . LEU B 1 29 ? -3.801 -15.438 -10.578 1 95.69 29 LEU B O 1
ATOM 1532 N N . THR B 1 30 ? -3.729 -17.594 -9.844 1 95.06 30 THR B N 1
ATOM 1533 C CA . THR B 1 30 ? -5.105 -17.859 -10.258 1 95.06 30 THR B CA 1
ATOM 1534 C C . THR B 1 30 ? -6.086 -17.344 -9.211 1 95.06 30 THR B C 1
ATOM 1536 O O . THR B 1 30 ? -5.688 -16.969 -8.102 1 95.06 30 THR B O 1
ATOM 1539 N N . GLN B 1 31 ? -7.363 -17.266 -9.617 1 96.56 31 GLN B N 1
ATOM 1540 C CA . GLN B 1 31 ? -8.391 -16.906 -8.656 1 96.56 31 GLN B CA 1
ATOM 1541 C C . GLN B 1 31 ? -8.422 -17.875 -7.484 1 96.56 31 GLN B C 1
ATOM 1543 O O . GLN B 1 31 ? -8.578 -17.469 -6.332 1 96.56 31 GLN B O 1
ATOM 1548 N N . LYS B 1 32 ? -8.242 -19.125 -7.781 1 94.62 32 LYS B N 1
ATOM 1549 C CA . LYS B 1 32 ? -8.234 -20.156 -6.742 1 94.62 32 LYS B CA 1
ATOM 1550 C C . LYS B 1 32 ? -7.07 -19.953 -5.777 1 94.62 32 LYS B C 1
ATOM 1552 O O . LYS B 1 32 ? -7.246 -20.016 -4.559 1 94.62 32 LYS B O 1
ATOM 1557 N N . SER B 1 33 ? -5.918 -19.688 -6.316 1 94.5 33 SER B N 1
ATOM 1558 C CA . SER B 1 33 ? -4.738 -19.469 -5.484 1 94.5 33 SER B CA 1
ATOM 1559 C C . SER B 1 33 ? -4.891 -18.219 -4.633 1 94.5 33 SER B C 1
ATOM 1561 O O . SER B 1 33 ? -4.438 -18.172 -3.486 1 94.5 33 SER B O 1
ATOM 1563 N N . MET B 1 34 ? -5.504 -17.219 -5.184 1 96.69 34 MET B N 1
ATOM 1564 C CA . MET B 1 34 ? -5.754 -15.992 -4.434 1 96.69 34 MET B CA 1
ATOM 1565 C C . MET B 1 34 ? -6.738 -16.234 -3.293 1 96.69 34 MET B C 1
ATOM 1567 O O . MET B 1 34 ? -6.57 -15.703 -2.197 1 96.69 34 MET B O 1
ATOM 1571 N N . ALA B 1 35 ? -7.727 -17.031 -3.629 1 98 35 ALA B N 1
ATOM 1572 C CA . ALA B 1 35 ? -8.695 -17.406 -2.6 1 98 35 ALA B CA 1
ATOM 1573 C C . ALA B 1 35 ? -8.016 -18.109 -1.435 1 98 35 ALA B C 1
ATOM 1575 O O . ALA B 1 35 ? -8.32 -17.844 -0.27 1 98 35 ALA B O 1
ATOM 1576 N N . GLU B 1 36 ? -7.102 -18.953 -1.758 1 96 36 GLU B N 1
ATOM 1577 C CA . GLU B 1 36 ? -6.336 -19.656 -0.736 1 96 36 GLU B CA 1
ATOM 1578 C C . GLU B 1 36 ? -5.438 -18.703 0.042 1 96 36 GLU B C 1
ATOM 1580 O O . GLU B 1 36 ? -5.352 -18.781 1.27 1 96 36 GLU B O 1
ATOM 1585 N N . LEU B 1 37 ? -4.785 -17.828 -0.656 1 95.38 37 LEU B N 1
ATOM 1586 C CA . LEU B 1 37 ? -3.873 -16.859 -0.058 1 95.38 37 LEU B CA 1
ATOM 1587 C C . LEU B 1 37 ? -4.582 -16.031 1.011 1 95.38 37 LEU B C 1
ATOM 1589 O O . LEU B 1 37 ? -4.031 -15.805 2.088 1 95.38 37 LEU B O 1
ATOM 1593 N N . PHE B 1 38 ? -5.836 -15.625 0.697 1 96.94 38 PHE B N 1
ATOM 1594 C CA . PHE B 1 38 ? -6.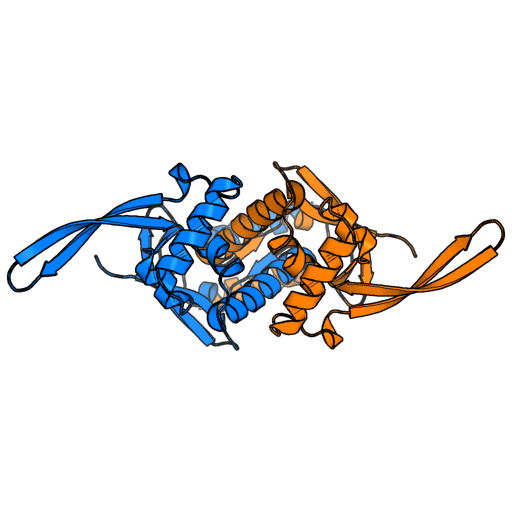527 -14.695 1.582 1 96.94 38 PHE B CA 1
ATOM 1595 C C . PHE B 1 38 ? -7.613 -15.406 2.375 1 96.94 38 PHE B C 1
ATOM 1597 O O . PHE B 1 38 ? -8.367 -14.773 3.123 1 96.94 38 PHE B O 1
ATOM 1604 N N . ASP B 1 39 ? -7.723 -16.703 2.232 1 97.12 39 ASP B N 1
ATOM 1605 C CA . ASP B 1 39 ? -8.617 -17.562 3.008 1 97.12 39 ASP B CA 1
ATOM 1606 C C . ASP B 1 39 ? -10.078 -17.141 2.824 1 97.12 39 ASP B C 1
ATOM 1608 O O . ASP B 1 39 ? -10.773 -16.859 3.801 1 97.12 39 ASP B O 1
ATOM 1612 N N . VAL B 1 40 ? -10.5 -17.031 1.568 1 98.44 40 VAL B N 1
ATOM 1613 C CA . VAL B 1 40 ? -11.883 -16.75 1.204 1 98.44 40 VAL B CA 1
ATOM 1614 C C . VAL B 1 40 ? -12.312 -17.625 0.034 1 98.44 40 VAL B C 1
ATOM 1616 O O . VAL B 1 40 ? -11.516 -18.422 -0.476 1 98.44 40 VAL B O 1
ATOM 1619 N N . ASP B 1 41 ? -13.531 -17.516 -0.312 1 98.38 41 ASP B N 1
ATOM 1620 C CA . ASP B 1 41 ? -14.055 -18.281 -1.445 1 98.38 41 ASP B CA 1
ATOM 1621 C C . ASP B 1 41 ? -13.664 -17.625 -2.77 1 98.38 41 ASP B C 1
ATOM 1623 O O . ASP B 1 41 ? -13.516 -16.406 -2.846 1 98.38 41 ASP B O 1
ATOM 1627 N N . VAL B 1 42 ? -13.516 -18.438 -3.771 1 98.06 42 VAL B N 1
ATOM 1628 C CA . VAL B 1 42 ? -13.18 -17.969 -5.105 1 98.06 42 VAL B CA 1
ATOM 1629 C C . VAL B 1 42 ? -14.211 -16.938 -5.57 1 98.06 42 VAL B C 1
ATOM 1631 O O . VAL B 1 42 ? -13.875 -15.969 -6.246 1 98.06 42 VAL B O 1
ATOM 1634 N N . SER B 1 43 ? -15.469 -17.156 -5.188 1 98.38 43 SER B N 1
ATOM 1635 C CA . SER B 1 43 ? -16.531 -16.234 -5.566 1 98.38 43 SER B CA 1
ATOM 1636 C C . SER B 1 43 ? -16.281 -14.844 -5.016 1 98.38 43 SER B C 1
ATOM 1638 O O . SER B 1 43 ? -16.594 -13.844 -5.664 1 98.38 43 SER B O 1
ATOM 1640 N N . THR B 1 44 ? -15.719 -14.805 -3.801 1 98.56 44 THR B N 1
ATOM 1641 C CA . THR B 1 44 ? -15.359 -13.539 -3.17 1 98.56 44 THR B CA 1
ATOM 1642 C C . THR B 1 44 ? -14.281 -12.82 -3.971 1 98.56 44 THR B C 1
ATOM 1644 O O . THR B 1 44 ? -14.391 -11.625 -4.238 1 98.56 44 THR B O 1
ATOM 1647 N N . ILE B 1 45 ? -13.305 -13.57 -4.375 1 98.56 45 ILE B N 1
ATOM 1648 C CA . ILE B 1 45 ? -12.227 -13.031 -5.199 1 98.56 45 ILE B CA 1
ATOM 1649 C C . ILE B 1 45 ? -12.797 -12.461 -6.496 1 98.56 45 ILE B C 1
ATOM 1651 O O . ILE B 1 45 ? -12.477 -11.336 -6.883 1 98.56 45 ILE B O 1
ATOM 1655 N N . ASN B 1 46 ? -13.703 -13.211 -7.117 1 98.25 46 ASN B N 1
ATOM 1656 C CA . ASN B 1 46 ? -14.297 -12.812 -8.391 1 98.25 46 ASN B CA 1
ATOM 1657 C C . ASN B 1 46 ? -15.078 -11.508 -8.266 1 98.25 46 ASN B C 1
ATOM 1659 O O . ASN B 1 46 ? -15 -10.641 -9.141 1 98.25 46 ASN B O 1
ATOM 1663 N N . GLU B 1 47 ? -15.766 -11.43 -7.223 1 98.31 47 GLU B N 1
ATOM 1664 C CA . GLU B 1 47 ? -16.562 -10.227 -6.984 1 98.31 47 GLU B CA 1
ATOM 1665 C C . GLU B 1 47 ? -15.672 -9 -6.84 1 98.31 47 GLU B C 1
ATOM 1667 O O . GLU B 1 47 ? -15.945 -7.953 -7.438 1 98.31 47 GLU B O 1
ATOM 1672 N N . HIS B 1 48 ? -14.648 -9.102 -6.062 1 98.25 48 HIS B N 1
ATOM 1673 C CA . HIS B 1 48 ? -13.742 -7.977 -5.852 1 98.25 48 HIS B CA 1
ATOM 1674 C C . HIS B 1 48 ? -13.031 -7.598 -7.145 1 98.25 48 HIS B C 1
ATOM 1676 O O . HIS B 1 48 ? -12.883 -6.41 -7.453 1 98.25 48 HIS B O 1
ATOM 1682 N N . LEU B 1 49 ? -12.586 -8.617 -7.895 1 98.25 49 LEU B N 1
ATOM 1683 C CA . LEU B 1 49 ? -11.938 -8.344 -9.172 1 98.25 49 LEU B CA 1
ATOM 1684 C C . LEU B 1 49 ? -12.875 -7.586 -10.109 1 98.25 49 LEU B C 1
ATOM 1686 O O . LEU B 1 49 ? -12.477 -6.605 -10.734 1 98.25 49 LEU B O 1
ATOM 1690 N N . LYS B 1 50 ? -14.078 -8.047 -10.141 1 97.94 50 LYS B N 1
ATOM 1691 C CA . LYS B 1 50 ? -15.086 -7.387 -10.977 1 97.94 50 LYS B CA 1
ATOM 1692 C C . LYS B 1 50 ? -15.227 -5.91 -10.609 1 97.94 50 LYS B C 1
ATOM 1694 O O . LYS B 1 50 ? -15.234 -5.047 -11.484 1 97.94 50 LYS B O 1
ATOM 1699 N N . ASN B 1 51 ? -15.328 -5.59 -9.344 1 97.12 51 ASN B N 1
ATOM 1700 C CA . ASN B 1 51 ? -15.5 -4.223 -8.867 1 97.12 51 ASN B CA 1
ATOM 1701 C C . ASN B 1 51 ? -14.266 -3.375 -9.141 1 97.12 51 ASN B C 1
ATOM 1703 O O . ASN B 1 51 ? -14.383 -2.207 -9.523 1 97.12 51 ASN B O 1
ATOM 1707 N N . ILE B 1 52 ? -13.078 -3.941 -8.969 1 97.62 52 ILE B N 1
ATOM 1708 C CA . ILE B 1 52 ? -11.812 -3.254 -9.18 1 97.62 52 ILE B CA 1
ATOM 1709 C C . ILE B 1 52 ? -11.711 -2.803 -10.633 1 97.62 52 ILE B C 1
ATOM 1711 O O . ILE B 1 52 ? -11.312 -1.669 -10.914 1 97.62 52 ILE B O 1
ATOM 1715 N N . TYR B 1 53 ? -12.125 -3.678 -11.539 1 97.75 53 TYR B N 1
ATOM 1716 C CA . TYR B 1 53 ? -12.078 -3.344 -12.953 1 97.75 53 TYR B CA 1
ATOM 1717 C C . TYR B 1 53 ? -13.172 -2.352 -13.32 1 97.75 53 TYR B C 1
ATOM 1719 O O . TYR B 1 53 ? -12.969 -1.473 -14.164 1 97.75 53 TYR B O 1
ATOM 1727 N N . LYS B 1 54 ? -14.266 -2.471 -12.664 1 96.75 54 LYS B N 1
ATOM 1728 C CA . LYS B 1 54 ? -15.406 -1.601 -12.93 1 96.75 54 LYS B CA 1
ATOM 1729 C C . LYS B 1 54 ? -15.062 -0.141 -12.648 1 96.75 54 LYS B C 1
ATOM 1731 O O . LYS B 1 54 ? -15.477 0.753 -13.391 1 96.75 54 LYS B O 1
ATOM 1736 N N . ILE B 1 55 ? -14.258 0.169 -11.609 1 95.25 55 ILE B N 1
ATOM 1737 C CA . ILE B 1 55 ? -13.977 1.546 -11.219 1 95.25 55 ILE B CA 1
ATOM 1738 C C . ILE B 1 55 ? -12.664 2.006 -11.859 1 95.25 55 ILE B C 1
ATOM 1740 O O . ILE B 1 55 ? -12.109 3.039 -11.477 1 95.25 55 ILE B O 1
ATOM 1744 N N . ASP B 1 56 ? -12.055 1.154 -12.703 1 95.25 56 ASP B N 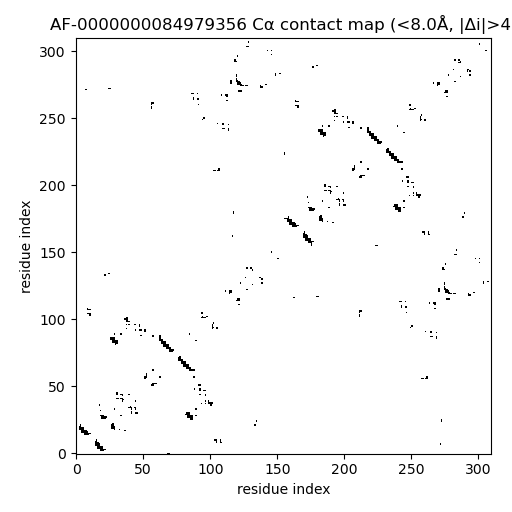1
ATOM 1745 C CA . ASP B 1 56 ? -10.875 1.464 -13.508 1 95.25 56 ASP B CA 1
ATOM 1746 C C . ASP B 1 56 ? -9.641 1.643 -12.625 1 95.25 56 ASP B C 1
ATOM 1748 O O . ASP B 1 56 ? -8.773 2.465 -12.922 1 95.25 56 ASP B O 1
ATOM 1752 N N . GLU B 1 57 ? -9.688 1.003 -11.461 1 96.5 57 GLU B N 1
ATOM 1753 C CA . GLU B 1 57 ? -8.477 0.956 -10.648 1 96.5 57 GLU B CA 1
ATOM 1754 C C . GLU B 1 57 ? -7.387 0.131 -11.336 1 96.5 57 GLU B C 1
ATOM 1756 O O . GLU B 1 57 ? -6.199 0.435 -11.203 1 96.5 57 GLU B O 1
ATOM 1761 N N . LEU B 1 58 ? -7.816 -0.878 -11.953 1 97.81 58 LEU B N 1
ATOM 1762 C CA . LEU B 1 58 ? -6.941 -1.724 -12.758 1 97.81 58 LEU B CA 1
ATOM 1763 C C . LEU B 1 58 ? -7.523 -1.939 -14.148 1 97.81 58 LEU B C 1
ATOM 1765 O O . LEU B 1 58 ? -8.734 -1.793 -14.352 1 97.81 58 LEU B O 1
ATOM 1769 N N . ASP B 1 59 ? -6.645 -2.225 -15.047 1 97.25 59 ASP B N 1
ATOM 1770 C CA . ASP B 1 59 ? -7.02 -2.562 -16.422 1 97.25 59 ASP B CA 1
ATOM 1771 C C . ASP B 1 59 ? -6.891 -4.062 -16.672 1 97.25 59 ASP B C 1
ATOM 1773 O O . ASP B 1 59 ? -5.82 -4.641 -16.469 1 97.25 59 ASP B O 1
ATOM 1777 N N . LYS B 1 60 ? -7.945 -4.719 -17.172 1 96.38 60 LYS B N 1
ATOM 1778 C CA . LYS B 1 60 ? -7.969 -6.16 -17.406 1 96.38 60 LYS B CA 1
ATOM 1779 C C . LYS B 1 60 ? -6.859 -6.582 -18.375 1 96.38 60 LYS B C 1
ATOM 1781 O O . LYS B 1 60 ? -6.207 -7.605 -18.156 1 96.38 60 LYS B O 1
ATOM 1786 N N . ASN B 1 61 ? -6.664 -5.805 -19.328 1 95.06 61 ASN B N 1
ATOM 1787 C CA . ASN B 1 61 ? -5.723 -6.152 -20.391 1 95.06 61 ASN B CA 1
ATOM 1788 C C . ASN B 1 61 ? -4.289 -6.223 -19.859 1 95.06 61 ASN B C 1
ATOM 1790 O O . ASN B 1 61 ? -3.461 -6.953 -20.406 1 95.06 61 ASN B O 1
ATOM 1794 N N . SER B 1 62 ? -4.059 -5.484 -18.812 1 95.19 62 SER B N 1
ATOM 1795 C CA . SER B 1 62 ? -2.689 -5.43 -18.312 1 95.19 62 SER B CA 1
ATOM 1796 C C . SER B 1 62 ? -2.52 -6.305 -17.078 1 95.19 62 SER B C 1
ATOM 1798 O O . SER B 1 62 ? -1.396 -6.574 -16.656 1 95.19 62 SER B O 1
ATOM 1800 N N . THR B 1 63 ? -3.645 -6.777 -16.5 1 97.62 63 THR B N 1
ATOM 1801 C CA . THR B 1 63 ? -3.506 -7.438 -15.211 1 97.62 63 THR B CA 1
ATOM 1802 C C . THR B 1 63 ? -3.936 -8.898 -15.297 1 97.62 63 THR B C 1
ATOM 1804 O O . THR B 1 63 ? -3.699 -9.68 -14.375 1 97.62 63 THR B O 1
ATOM 1807 N N . ILE B 1 64 ? -4.535 -9.297 -16.422 1 97.12 64 ILE B N 1
ATOM 1808 C CA . ILE B 1 64 ? -4.965 -10.68 -16.625 1 97.12 64 ILE B CA 1
ATOM 1809 C C . ILE B 1 64 ? -4.082 -11.336 -17.688 1 97.12 64 ILE B C 1
ATOM 1811 O O . ILE B 1 64 ? -3.799 -10.734 -18.734 1 97.12 64 ILE B O 1
ATOM 1815 N N . GLY B 1 65 ? -3.568 -12.492 -17.297 1 93.88 65 GLY B N 1
ATOM 1816 C CA . GLY B 1 65 ? -2.846 -13.328 -18.234 1 93.88 65 GLY B CA 1
ATOM 1817 C C . GLY B 1 65 ? -3.436 -14.719 -18.375 1 93.88 65 GLY B C 1
ATOM 1818 O O . GLY B 1 65 ? -3.918 -15.297 -17.391 1 93.88 65 GLY B O 1
ATOM 1819 N N . ASN B 1 66 ? -3.422 -15.195 -19.609 1 90.88 66 ASN B N 1
ATOM 1820 C CA . ASN B 1 66 ? -3.877 -16.562 -19.875 1 90.88 66 ASN B CA 1
ATOM 1821 C C . ASN B 1 66 ? -2.703 -17.516 -20.078 1 90.88 66 ASN B C 1
ATOM 1823 O O . ASN B 1 66 ? -1.88 -17.312 -20.969 1 90.88 66 ASN B O 1
ATOM 1827 N N . PHE B 1 67 ? -2.635 -18.484 -19.203 1 88.5 67 PHE B N 1
ATOM 1828 C CA . PHE B 1 67 ? -1.52 -19.422 -19.281 1 88.5 67 PHE B CA 1
ATOM 1829 C C . PHE B 1 67 ? -2.021 -20.859 -19.328 1 88.5 67 PHE B C 1
ATOM 1831 O O . PHE B 1 67 ? -2.994 -21.203 -18.656 1 88.5 67 PHE B O 1
ATOM 1838 N N . PRO B 1 68 ? -1.41 -21.578 -20.156 1 85.81 68 PRO B N 1
ATOM 1839 C CA . PRO B 1 68 ? -1.76 -23 -20.188 1 85.81 68 PRO B CA 1
ATOM 1840 C C . PRO B 1 68 ? -1.258 -23.75 -18.953 1 85.81 68 PRO B C 1
ATOM 1842 O O . PRO B 1 68 ? -0.119 -23.547 -18.531 1 85.81 68 PRO B O 1
ATOM 1845 N N . ILE B 1 69 ? -2.158 -24.438 -18.344 1 82.31 69 ILE B N 1
ATOM 1846 C CA . ILE B 1 69 ? -1.758 -25.266 -17.203 1 82.31 69 ILE B CA 1
ATOM 1847 C C . ILE B 1 69 ? -2.059 -26.734 -17.5 1 82.31 69 ILE B C 1
ATOM 1849 O O . ILE B 1 69 ? -3.121 -27.062 -18.031 1 82.31 69 ILE B O 1
ATOM 1853 N N . VAL B 1 70 ? -1.038 -27.578 -17.234 1 80.94 70 VAL B N 1
ATOM 1854 C CA . VAL B 1 70 ? -1.212 -29 -17.453 1 80.94 70 VAL B CA 1
ATOM 1855 C C . VAL B 1 70 ? -1.665 -29.672 -16.156 1 80.94 70 VAL B C 1
ATOM 1857 O O . VAL B 1 70 ? -1.049 -29.484 -15.109 1 80.94 70 VAL B O 1
ATOM 1860 N N . GLN B 1 71 ? -2.836 -30.219 -16.141 1 77.25 71 GLN B N 1
ATOM 1861 C CA . GLN B 1 71 ? -3.346 -30.938 -14.969 1 77.25 71 GLN B CA 1
ATOM 1862 C C . GLN B 1 71 ? -3.506 -32.438 -15.273 1 77.25 71 GLN B C 1
ATOM 1864 O O . GLN B 1 71 ? -3.9 -32.812 -16.375 1 77.25 71 GLN B O 1
ATOM 1869 N N . LYS B 1 72 ? -2.975 -33.156 -14.289 1 77.5 72 LYS B N 1
ATOM 1870 C CA . LYS B 1 72 ? -3.127 -34.594 -14.453 1 77.5 72 LYS B CA 1
ATOM 1871 C C . LYS B 1 72 ? -4.508 -35.062 -13.992 1 77.5 72 LYS B C 1
ATOM 1873 O O . LYS B 1 72 ? -4.914 -34.781 -12.859 1 77.5 72 LYS B O 1
ATOM 1878 N N . GLU B 1 73 ? -5.332 -35.406 -14.844 1 77.75 73 GLU B N 1
ATOM 1879 C CA . GLU B 1 73 ? -6.629 -36 -14.531 1 77.75 73 GLU B CA 1
ATOM 1880 C C . GLU B 1 73 ? -6.617 -37.5 -14.773 1 77.75 73 GLU B C 1
ATOM 1882 O O . GLU B 1 73 ? -6.797 -37.938 -15.898 1 77.75 73 GLU B O 1
ATOM 1887 N N . GLY B 1 74 ? -6.523 -38.188 -13.68 1 78.75 74 GLY B N 1
ATOM 1888 C CA . GLY B 1 74 ? -6.34 -39.625 -13.852 1 78.75 74 GLY B CA 1
ATOM 1889 C C . GLY B 1 74 ? -5.07 -39.969 -14.602 1 78.75 74 GLY B C 1
ATOM 1890 O O . GLY B 1 74 ? -3.973 -39.594 -14.195 1 78.75 74 GLY B O 1
ATOM 1891 N N . ASN B 1 75 ? -5.238 -40.688 -15.727 1 81.56 75 ASN B N 1
ATOM 1892 C CA . ASN B 1 75 ? -4.121 -41.156 -16.547 1 81.56 75 ASN B CA 1
ATOM 1893 C C . ASN B 1 75 ? -3.863 -40.188 -17.719 1 81.56 75 ASN B C 1
ATOM 1895 O O . ASN B 1 75 ? -3.041 -40.5 -18.594 1 81.56 75 ASN B O 1
ATOM 1899 N N . ARG B 1 76 ? -4.652 -39.125 -17.797 1 83.88 76 ARG B N 1
ATOM 1900 C CA . ARG B 1 76 ? -4.508 -38.188 -18.906 1 83.88 76 ARG B CA 1
ATOM 1901 C C . ARG B 1 76 ? -3.996 -36.844 -18.422 1 83.88 76 ARG B C 1
ATOM 1903 O O . ARG B 1 76 ? -4.289 -36.438 -17.297 1 83.88 76 ARG B O 1
ATOM 1910 N N . SER B 1 77 ? -3.08 -36.312 -19.25 1 85 77 SER B N 1
ATOM 1911 C CA . SER B 1 77 ? -2.646 -34.938 -19.047 1 85 77 SER B CA 1
ATOM 1912 C C . SER B 1 77 ? -3.486 -33.969 -19.875 1 85 77 SER B C 1
ATOM 1914 O O . SER B 1 77 ? -3.564 -34.094 -21.094 1 85 77 SER B O 1
ATOM 1916 N N . VAL B 1 78 ? -4.34 -33.219 -19.172 1 84.44 78 VAL B N 1
ATOM 1917 C CA . VAL B 1 78 ? -5.199 -32.281 -19.859 1 84.44 78 VAL B CA 1
ATOM 1918 C C . VAL B 1 78 ? -4.613 -30.859 -19.719 1 84.44 78 VAL B C 1
ATOM 1920 O O . VAL B 1 78 ? -4.211 -30.453 -18.625 1 84.44 78 VAL B O 1
ATOM 1923 N N . THR B 1 79 ? -4.43 -30.203 -20.891 1 84.56 79 THR B N 1
ATOM 1924 C CA . THR B 1 79 ? -3.971 -28.812 -20.906 1 84.56 79 THR B CA 1
ATOM 1925 C C . THR B 1 79 ? -5.156 -27.844 -20.891 1 84.56 79 THR B C 1
ATOM 1927 O O . THR B 1 79 ? -6.074 -27.984 -21.703 1 84.56 79 THR B O 1
ATOM 1930 N N . ARG B 1 80 ? -5.238 -27.062 -19.859 1 85.19 80 ARG B N 1
ATOM 1931 C CA . ARG B 1 80 ? -6.273 -26.031 -19.766 1 85.19 80 ARG B CA 1
ATOM 1932 C C . ARG B 1 80 ? -5.656 -24.641 -19.672 1 85.19 80 ARG B C 1
ATOM 1934 O O . ARG B 1 80 ? -4.578 -24.469 -19.094 1 85.19 80 ARG B O 1
ATOM 1941 N N . ASN B 1 81 ? -6.375 -23.703 -20.344 1 88.81 81 ASN B N 1
ATOM 1942 C CA . ASN B 1 81 ? -5.988 -22.312 -20.203 1 88.81 81 ASN B CA 1
ATOM 1943 C C . ASN B 1 81 ? -6.684 -21.656 -19.016 1 88.81 81 ASN B C 1
ATOM 1945 O O . ASN B 1 81 ? -7.91 -21.719 -18.891 1 88.81 81 ASN B O 1
ATOM 1949 N N . LEU B 1 82 ? -5.863 -21.219 -18.125 1 90.31 82 LEU B N 1
ATOM 1950 C CA . LEU B 1 82 ? -6.414 -20.562 -16.938 1 90.31 82 LEU B CA 1
ATOM 1951 C C . LEU B 1 82 ? -6.031 -19.094 -16.891 1 90.31 82 LEU B C 1
ATOM 1953 O O . LEU B 1 82 ? -4.934 -18.719 -17.312 1 90.31 82 LEU B O 1
ATOM 1957 N N . ASN B 1 83 ? -6.996 -18.281 -16.406 1 94 83 ASN B N 1
ATOM 1958 C CA . ASN B 1 83 ? -6.699 -16.875 -16.156 1 94 83 ASN B CA 1
ATOM 1959 C C . ASN B 1 83 ? -5.836 -16.703 -14.906 1 94 83 ASN B C 1
ATOM 1961 O O . ASN B 1 83 ? -6.129 -17.281 -13.859 1 94 83 ASN B O 1
ATOM 1965 N N . PHE B 1 84 ? -4.781 -16.016 -15.148 1 95.81 84 PHE B N 1
ATOM 1966 C CA . PHE B 1 84 ? -3.934 -15.586 -14.047 1 95.81 84 PHE B CA 1
ATOM 1967 C C . PHE B 1 84 ? -4.008 -14.078 -13.867 1 95.81 84 PHE B C 1
ATOM 1969 O O . PHE B 1 84 ? -4.266 -13.344 -14.82 1 95.81 84 PHE B O 1
ATOM 1976 N N . TYR B 1 85 ? -3.775 -13.672 -12.672 1 97.75 85 TYR B N 1
ATOM 1977 C CA . TYR B 1 85 ? -3.791 -12.258 -12.305 1 97.75 85 TYR B CA 1
ATOM 1978 C C . TYR B 1 85 ? -2.447 -11.828 -11.734 1 97.75 85 TYR B C 1
ATOM 1980 O O . TYR B 1 85 ? -1.845 -12.555 -10.938 1 97.75 85 TYR B O 1
ATOM 1988 N N . ASN B 1 86 ? -2.033 -10.688 -12.172 1 96.75 86 ASN B N 1
ATOM 1989 C CA . ASN B 1 86 ? -0.682 -10.297 -11.789 1 96.75 86 ASN B CA 1
ATOM 1990 C C . ASN B 1 86 ? -0.656 -9.664 -10.398 1 96.75 86 ASN B C 1
ATOM 1992 O O . ASN B 1 86 ? -1.687 -9.594 -9.727 1 96.75 86 ASN B O 1
ATOM 1996 N N . LEU B 1 87 ? 0.482 -9.25 -10.016 1 96.5 87 LEU B N 1
ATOM 1997 C CA . LEU B 1 87 ? 0.71 -8.766 -8.656 1 96.5 87 LEU B CA 1
ATOM 1998 C C . LEU B 1 87 ? -0.161 -7.547 -8.359 1 96.5 87 LEU B C 1
ATOM 2000 O O . LEU B 1 87 ? -0.671 -7.402 -7.246 1 96.5 87 LEU B O 1
ATOM 2004 N N . ASP B 1 88 ? -0.398 -6.645 -9.352 1 97.88 88 ASP B N 1
ATOM 2005 C CA . ASP B 1 88 ? -1.271 -5.496 -9.148 1 97.88 88 ASP B CA 1
ATOM 2006 C C . ASP B 1 88 ? -2.664 -5.938 -8.703 1 97.88 88 ASP B C 1
ATOM 2008 O O . ASP B 1 88 ? -3.229 -5.375 -7.762 1 97.88 88 ASP B O 1
ATOM 2012 N N . ALA B 1 89 ? -3.15 -6.91 -9.383 1 98.31 89 ALA B N 1
ATOM 2013 C CA . ALA B 1 89 ? -4.48 -7.426 -9.062 1 98.31 89 ALA B CA 1
ATOM 2014 C C . ALA B 1 89 ? -4.492 -8.094 -7.691 1 98.31 89 ALA B C 1
ATOM 2016 O O . ALA B 1 89 ? -5.441 -7.926 -6.922 1 98.31 89 ALA B O 1
ATOM 2017 N N . ILE B 1 90 ? -3.475 -8.844 -7.391 1 97.75 90 ILE B N 1
ATOM 2018 C CA . ILE B 1 90 ? -3.365 -9.539 -6.113 1 97.75 90 ILE B CA 1
ATOM 2019 C C . ILE B 1 90 ? -3.393 -8.531 -4.969 1 97.75 90 ILE B C 1
ATOM 2021 O O . ILE B 1 90 ? -4.137 -8.703 -4 1 97.75 90 ILE B O 1
ATOM 2025 N N . ILE B 1 91 ? -2.615 -7.457 -5.09 1 97.44 91 ILE B N 1
ATOM 2026 C CA . ILE B 1 91 ? -2.539 -6.414 -4.074 1 97.44 91 ILE B CA 1
ATOM 2027 C C . ILE B 1 91 ? -3.902 -5.742 -3.922 1 97.44 91 ILE B C 1
ATOM 2029 O O . ILE B 1 91 ? -4.395 -5.57 -2.803 1 97.44 91 ILE B O 1
ATOM 2033 N N . ALA B 1 92 ? -4.496 -5.398 -5.062 1 98.12 92 ALA B N 1
ATOM 2034 C CA . ALA B 1 92 ? -5.785 -4.707 -5.047 1 98.12 92 ALA B CA 1
ATOM 2035 C C . ALA B 1 92 ? -6.852 -5.551 -4.359 1 98.12 92 ALA B C 1
ATOM 2037 O O . ALA B 1 92 ? -7.625 -5.039 -3.541 1 98.12 92 ALA B O 1
ATOM 2038 N N . VAL B 1 93 ? -6.875 -6.805 -4.621 1 98.12 93 VAL B N 1
ATOM 2039 C CA . VAL B 1 93 ? -7.848 -7.711 -4.02 1 98.12 93 VAL B CA 1
ATOM 2040 C C . VAL B 1 93 ? -7.586 -7.832 -2.52 1 98.12 93 VAL B C 1
ATOM 2042 O O . VAL B 1 93 ? -8.523 -7.848 -1.718 1 98.12 93 VAL B O 1
ATOM 2045 N N . GLY B 1 94 ? -6.328 -7.949 -2.141 1 97.06 94 GLY B N 1
ATOM 2046 C CA . GLY B 1 94 ? -5.957 -8.07 -0.74 1 97.06 94 GLY B CA 1
ATOM 2047 C C . GLY B 1 94 ? -6.469 -6.922 0.112 1 97.06 94 GLY B C 1
ATOM 2048 O O . GLY B 1 94 ? -6.73 -7.098 1.304 1 97.06 94 GLY B O 1
ATOM 2049 N N . TYR B 1 95 ? -6.711 -5.82 -0.488 1 96.75 95 TYR B N 1
ATOM 2050 C CA . TYR B 1 95 ? -7.176 -4.641 0.24 1 96.75 95 TYR B CA 1
ATOM 2051 C C . TYR B 1 95 ? -8.688 -4.648 0.38 1 96.75 95 TYR B C 1
ATOM 2053 O O . TYR B 1 95 ? -9.258 -3.834 1.111 1 96.75 95 TYR B O 1
ATOM 2061 N N . ARG B 1 96 ? -9.32 -5.551 -0.312 1 96.44 96 ARG B N 1
ATOM 2062 C CA . ARG B 1 96 ? -10.773 -5.539 -0.333 1 96.44 96 ARG B CA 1
ATOM 2063 C C . ARG B 1 96 ? -11.344 -6.727 0.436 1 96.44 96 ARG B C 1
ATOM 2065 O O . ARG B 1 96 ? -12.406 -6.625 1.055 1 96.44 96 ARG B O 1
ATOM 2072 N N . VAL B 1 97 ? -10.672 -7.773 0.431 1 96.81 97 VAL B N 1
ATOM 2073 C CA . VAL B 1 97 ? -11.18 -9.023 0.994 1 96.81 97 VAL B CA 1
ATOM 2074 C C . VAL B 1 97 ? -11.273 -8.906 2.514 1 96.81 97 VAL B C 1
ATOM 2076 O O . VAL B 1 97 ? -10.398 -8.312 3.152 1 96.81 97 VAL B O 1
ATOM 2079 N N . ASN B 1 98 ? -12.391 -9.445 2.986 1 95.38 98 ASN B N 1
ATOM 2080 C CA . ASN B 1 98 ? -12.594 -9.445 4.434 1 95.38 98 ASN B CA 1
ATOM 2081 C C . ASN B 1 98 ? -12.195 -10.789 5.047 1 95.38 98 ASN B C 1
ATOM 2083 O O . ASN B 1 98 ? -12.984 -11.734 5.051 1 95.38 98 ASN B O 1
ATOM 2087 N N . SER B 1 99 ? -11.008 -10.922 5.531 1 96.75 99 SER B N 1
ATOM 2088 C CA . SER B 1 99 ? -10.477 -12.094 6.215 1 96.75 99 SER B CA 1
ATOM 2089 C C . SER B 1 99 ? -9.32 -11.719 7.133 1 96.75 99 SER B C 1
ATOM 2091 O O . SER B 1 99 ? -8.766 -10.625 7.027 1 96.75 99 SER B O 1
ATOM 2093 N N . LYS B 1 100 ? -8.961 -12.578 8.016 1 94.69 100 LYS B N 1
ATOM 2094 C CA . LYS B 1 100 ? -7.84 -12.344 8.922 1 94.69 100 LYS B CA 1
ATOM 2095 C C . LYS B 1 100 ? -6.527 -12.242 8.148 1 94.69 100 LYS B C 1
ATOM 2097 O O . LYS B 1 100 ? -5.695 -11.383 8.438 1 94.69 100 LYS B O 1
ATOM 2102 N N . LYS B 1 101 ? -6.355 -13.062 7.156 1 94.94 101 LYS B N 1
ATOM 2103 C CA . LYS B 1 101 ? -5.137 -13.062 6.352 1 94.94 101 LYS B CA 1
ATOM 2104 C C . LYS B 1 101 ? -5.008 -11.766 5.555 1 94.94 101 LYS B C 1
ATOM 2106 O O . LYS B 1 101 ? -3.92 -11.195 5.457 1 94.94 101 LYS B O 1
ATOM 2111 N N . ALA B 1 102 ? -6.137 -11.336 5.031 1 96.19 102 ALA B N 1
ATOM 2112 C CA . ALA B 1 102 ? -6.129 -10.086 4.281 1 96.19 102 ALA B CA 1
ATOM 2113 C C . ALA B 1 102 ? -5.84 -8.898 5.203 1 96.19 102 ALA B C 1
ATOM 2115 O O . ALA B 1 102 ? -5.172 -7.941 4.801 1 96.19 102 ALA B O 1
ATOM 2116 N N . THR B 1 103 ? -6.359 -8.992 6.434 1 96.44 103 THR B N 1
ATOM 2117 C CA . THR B 1 103 ? -6.098 -7.945 7.414 1 96.44 103 THR B CA 1
ATOM 2118 C C . THR B 1 103 ? -4.609 -7.859 7.73 1 96.44 103 THR B C 1
ATOM 2120 O O . THR B 1 103 ? -4.043 -6.766 7.793 1 96.44 103 THR B O 1
ATOM 2123 N N . LYS B 1 104 ? -3.967 -8.953 7.898 1 95.06 104 LYS B N 1
ATOM 2124 C CA . LYS B 1 104 ? -2.529 -8.992 8.156 1 95.06 104 LYS B CA 1
ATOM 2125 C C . LYS B 1 104 ? -1.744 -8.438 6.969 1 95.06 104 LYS B C 1
ATOM 2127 O O . LYS B 1 104 ? -0.754 -7.727 7.156 1 95.06 104 LYS B O 1
ATOM 2132 N N . PHE B 1 105 ? -2.219 -8.766 5.777 1 95.25 105 PHE B N 1
ATOM 2133 C CA . PHE B 1 105 ? -1.619 -8.211 4.57 1 95.25 105 PHE B CA 1
ATOM 2134 C C . PHE B 1 105 ? -1.697 -6.691 4.574 1 95.25 105 PHE B C 1
ATOM 2136 O O . PHE B 1 105 ? -0.713 -6.012 4.27 1 95.25 105 PHE B O 1
ATOM 2143 N N . ARG B 1 106 ? -2.891 -6.156 4.934 1 96.81 106 ARG B N 1
ATOM 2144 C CA . ARG B 1 106 ? -3.088 -4.707 4.922 1 96.81 106 ARG B CA 1
ATOM 2145 C C . ARG B 1 106 ? -2.227 -4.027 5.98 1 96.81 106 ARG B C 1
ATOM 2147 O O . ARG B 1 106 ? -1.703 -2.936 5.754 1 96.81 106 ARG B O 1
ATOM 2154 N N . ILE B 1 107 ? -2.07 -4.676 7.121 1 96.19 107 ILE B N 1
ATOM 2155 C CA . ILE B 1 107 ? -1.213 -4.145 8.18 1 96.19 107 ILE B CA 1
ATOM 2156 C C . ILE B 1 107 ? 0.228 -4.062 7.68 1 96.19 107 ILE B C 1
ATOM 2158 O O . ILE B 1 107 ? 0.884 -3.029 7.824 1 96.19 107 ILE B O 1
ATOM 2162 N N . TRP B 1 108 ? 0.66 -5.094 7.031 1 95.75 108 TRP B N 1
ATOM 2163 C CA . TRP B 1 108 ? 2.002 -5.133 6.461 1 95.75 108 TRP B CA 1
ATOM 2164 C C . TRP B 1 108 ? 2.17 -4.066 5.383 1 95.75 108 TRP B C 1
ATOM 2166 O O . TRP B 1 108 ? 3.16 -3.334 5.375 1 95.75 108 TRP B O 1
ATOM 2176 N N . ALA B 1 109 ? 1.201 -4.035 4.449 1 96.5 109 ALA B N 1
ATOM 2177 C CA . ALA B 1 109 ? 1.253 -3.092 3.336 1 96.5 109 ALA B CA 1
ATOM 2178 C C . ALA B 1 109 ? 1.284 -1.65 3.838 1 96.5 109 ALA B C 1
ATOM 2180 O O . ALA B 1 109 ? 2.068 -0.833 3.35 1 96.5 109 ALA B O 1
ATOM 2181 N N . THR B 1 110 ? 0.434 -1.357 4.844 1 96.38 110 THR B N 1
ATOM 2182 C CA . THR B 1 110 ? 0.369 -0.022 5.43 1 96.38 110 THR B CA 1
ATOM 2183 C C . THR B 1 110 ? 1.697 0.346 6.086 1 96.38 110 THR B C 1
ATOM 2185 O O . THR B 1 110 ? 2.188 1.465 5.922 1 96.38 110 THR B O 1
ATOM 2188 N N . THR B 1 111 ? 2.254 -0.604 6.789 1 95.25 111 THR B N 1
ATOM 2189 C CA . THR B 1 111 ? 3.535 -0.382 7.449 1 95.25 111 THR B CA 1
ATOM 2190 C C . THR B 1 111 ? 4.621 -0.067 6.426 1 95.25 111 THR B C 1
ATOM 2192 O O . THR B 1 111 ? 5.422 0.85 6.625 1 95.25 111 THR B O 1
ATOM 2195 N N . THR B 1 112 ? 4.637 -0.813 5.328 1 95 112 THR B N 1
ATOM 2196 C CA . THR B 1 112 ? 5.613 -0.629 4.262 1 95 112 THR B CA 1
ATOM 2197 C C . THR B 1 112 ? 5.445 0.738 3.605 1 95 112 THR B C 1
ATOM 2199 O O . THR B 1 112 ? 6.422 1.473 3.43 1 95 112 THR B O 1
ATOM 2202 N N . LEU B 1 113 ? 4.207 1.088 3.262 1 96.25 113 LEU B N 1
ATOM 2203 C CA . LEU B 1 113 ? 3.928 2.357 2.604 1 96.25 113 LEU B CA 1
ATOM 2204 C C . LEU B 1 113 ? 4.266 3.531 3.516 1 96.25 113 LEU B C 1
ATOM 2206 O O . LEU B 1 113 ? 4.789 4.551 3.059 1 96.25 113 LEU B O 1
ATOM 2210 N N . ARG B 1 114 ? 3.953 3.363 4.82 1 94.94 114 ARG B N 1
ATOM 2211 C CA . ARG B 1 114 ? 4.273 4.414 5.781 1 94.94 114 ARG B CA 1
ATOM 2212 C C . ARG B 1 114 ? 5.77 4.691 5.816 1 94.94 114 ARG B C 1
ATOM 2214 O O . ARG B 1 114 ? 6.195 5.848 5.797 1 94.94 114 ARG B O 1
ATOM 2221 N N . GLU B 1 115 ? 6.551 3.623 5.879 1 92.25 115 GLU B N 1
ATOM 2222 C CA . GLU B 1 115 ? 8.008 3.771 5.895 1 92.25 115 GLU B CA 1
ATOM 2223 C C . GLU B 1 115 ? 8.5 4.477 4.637 1 92.25 115 GLU B C 1
ATOM 2225 O O . GLU B 1 115 ? 9.344 5.375 4.711 1 92.25 115 GLU B O 1
ATOM 2230 N N . TYR B 1 116 ? 7.957 4.109 3.531 1 91.06 116 TYR B N 1
ATOM 2231 C CA . TYR B 1 116 ? 8.328 4.711 2.256 1 91.06 116 TYR B CA 1
ATOM 2232 C C . TYR B 1 116 ? 7.984 6.199 2.236 1 91.06 116 TYR B C 1
ATOM 2234 O O . TYR B 1 116 ? 8.797 7.02 1.811 1 91.06 116 TYR B O 1
ATOM 2242 N N . ILE B 1 117 ? 6.789 6.504 2.711 1 90.62 117 ILE B N 1
ATOM 2243 C CA . ILE B 1 117 ? 6.309 7.879 2.645 1 90.62 117 ILE B CA 1
ATOM 2244 C C . ILE B 1 117 ? 7.129 8.758 3.586 1 90.62 117 ILE B C 1
ATOM 2246 O O . ILE B 1 117 ? 7.461 9.898 3.248 1 90.62 117 ILE B O 1
ATOM 2250 N N . ILE B 1 118 ? 7.488 8.234 4.73 1 88.31 118 ILE B N 1
ATOM 2251 C CA . ILE B 1 118 ? 8.172 9.016 5.754 1 88.31 118 ILE B CA 1
ATOM 2252 C C . ILE B 1 118 ? 9.656 9.117 5.418 1 88.31 118 ILE B C 1
ATOM 2254 O O . ILE B 1 118 ? 10.234 10.211 5.453 1 88.31 118 ILE B O 1
ATOM 2258 N N . LYS B 1 119 ? 10.242 7.977 5.027 1 84.5 119 LYS B N 1
ATOM 2259 C CA . LYS B 1 119 ? 11.695 7.918 4.922 1 84.5 119 LYS B CA 1
ATOM 2260 C C . LYS B 1 119 ? 12.156 8.203 3.492 1 84.5 119 LYS B C 1
ATOM 2262 O O . LYS B 1 119 ? 13.32 8.539 3.266 1 84.5 119 LYS B O 1
ATOM 2267 N N . GLY B 1 120 ? 11.273 7.969 2.527 1 84.81 120 GLY B N 1
ATOM 2268 C CA . GLY B 1 120 ? 11.641 8.109 1.128 1 84.81 120 GLY B CA 1
ATOM 2269 C C . GLY B 1 120 ? 12.219 6.836 0.535 1 84.81 120 GLY B C 1
ATOM 2270 O O . GLY B 1 120 ? 12.656 6.828 -0.618 1 84.81 120 GLY B O 1
ATOM 2271 N N . PHE B 1 121 ? 12.32 5.82 1.396 1 85.12 121 PHE B N 1
ATOM 2272 C CA . PHE B 1 121 ? 12.766 4.523 0.896 1 85.12 121 PHE B CA 1
ATOM 2273 C C . PHE B 1 121 ? 12.336 3.406 1.839 1 85.12 121 PHE B C 1
ATOM 2275 O O . PHE B 1 121 ? 12.094 3.645 3.023 1 85.12 121 PHE B O 1
ATOM 2282 N N . VAL B 1 122 ? 12.25 2.189 1.349 1 88.31 122 VAL B N 1
ATOM 2283 C CA . VAL B 1 122 ? 12.023 0.977 2.129 1 88.31 122 VAL B CA 1
ATOM 2284 C C . VAL B 1 122 ? 12.789 -0.188 1.51 1 88.31 122 VAL B C 1
ATOM 2286 O O . VAL B 1 122 ? 12.852 -0.322 0.285 1 88.31 122 VAL B O 1
ATOM 2289 N N . LEU B 1 123 ? 13.406 -0.974 2.387 1 84.19 123 LEU B N 1
ATOM 2290 C CA . LEU B 1 123 ? 14.25 -2.082 1.954 1 84.19 123 LEU B CA 1
ATOM 2291 C C . LEU B 1 123 ? 13.789 -3.395 2.578 1 84.19 123 LEU B C 1
ATOM 2293 O O . LEU B 1 123 ? 13.414 -3.43 3.754 1 84.19 123 LEU B O 1
ATOM 2297 N N . ASN B 1 124 ? 13.711 -4.344 1.777 1 83.19 124 ASN B N 1
ATOM 2298 C CA . ASN B 1 124 ? 13.539 -5.711 2.25 1 83.19 124 ASN B CA 1
ATOM 2299 C C . ASN B 1 124 ? 14.875 -6.387 2.529 1 83.19 124 ASN B C 1
ATOM 2301 O O . ASN B 1 124 ? 15.445 -7.035 1.648 1 83.19 124 ASN B O 1
ATOM 2305 N N . ASP B 1 125 ? 15.258 -6.328 3.756 1 74.75 125 ASP B N 1
ATOM 2306 C CA . ASP B 1 125 ? 16.594 -6.766 4.152 1 74.75 125 ASP B CA 1
ATOM 2307 C C . ASP B 1 125 ? 16.797 -8.25 3.875 1 74.75 125 ASP B C 1
ATOM 2309 O O . ASP B 1 125 ? 17.844 -8.664 3.365 1 74.75 125 ASP B O 1
ATOM 2313 N N . GLU B 1 126 ? 15.875 -9 4.254 1 74.81 126 GLU B N 1
ATOM 2314 C CA . GLU B 1 126 ? 15.969 -10.445 4.07 1 74.81 126 GLU B CA 1
ATOM 2315 C C . GLU B 1 126 ? 16.125 -10.805 2.598 1 74.81 126 GLU B C 1
ATOM 2317 O O . GLU B 1 126 ? 16.922 -11.68 2.248 1 74.81 126 GLU B O 1
ATOM 2322 N N . MET B 1 127 ? 15.359 -10.156 1.791 1 76.06 127 MET B N 1
ATOM 2323 C CA . MET B 1 127 ? 15.422 -10.422 0.357 1 76.06 127 MET B CA 1
ATOM 2324 C C . MET B 1 127 ? 16.766 -9.992 -0.221 1 76.06 127 MET B C 1
ATOM 2326 O O . MET B 1 127 ? 17.328 -10.695 -1.061 1 76.06 127 MET B O 1
ATOM 2330 N N . LEU B 1 128 ? 17.25 -8.906 0.237 1 71.25 128 LEU B N 1
ATOM 2331 C CA . LEU B 1 128 ? 18.5 -8.375 -0.291 1 71.25 128 LEU B CA 1
ATOM 2332 C C . LEU B 1 128 ? 19.688 -9.227 0.16 1 71.25 128 LEU B C 1
ATOM 2334 O O . LEU B 1 128 ? 20.672 -9.359 -0.566 1 71.25 128 LEU B O 1
ATOM 2338 N N . LYS B 1 129 ? 19.578 -9.789 1.304 1 68.88 129 LYS B N 1
ATOM 2339 C CA . LYS B 1 129 ? 20.625 -10.625 1.859 1 68.88 129 LYS B CA 1
ATOM 2340 C C . LYS B 1 129 ? 20.688 -11.969 1.15 1 68.88 129 LYS B C 1
ATOM 2342 O O . LYS B 1 129 ? 21.781 -12.484 0.879 1 68.88 129 LYS B O 1
ATOM 2347 N N . ASN B 1 130 ? 19.625 -12.5 0.951 1 69.31 130 ASN B N 1
ATOM 2348 C CA . ASN B 1 130 ? 19.562 -13.867 0.445 1 69.31 130 ASN B CA 1
ATOM 2349 C C . ASN B 1 130 ? 19.547 -13.906 -1.081 1 69.31 130 ASN B C 1
ATOM 2351 O O . ASN B 1 130 ? 19.75 -14.953 -1.686 1 69.31 130 ASN B O 1
ATOM 2355 N N . GLY B 1 131 ? 19.766 -12.719 -1.662 1 59.75 131 GLY B N 1
ATOM 2356 C CA . GLY B 1 131 ? 19.672 -12.664 -3.111 1 59.75 131 GLY B CA 1
ATOM 2357 C C . GLY B 1 131 ? 18.281 -12.977 -3.633 1 59.75 131 GLY B C 1
ATOM 2358 O O . GLY B 1 131 ? 17.375 -13.273 -2.854 1 59.75 131 GLY B O 1
ATOM 2359 N N . LYS B 1 132 ? 17.984 -12.461 -4.926 1 58.59 132 LYS B N 1
ATOM 2360 C CA . LYS B 1 132 ? 16.656 -12.688 -5.473 1 58.59 132 LYS B CA 1
ATOM 2361 C C . LYS B 1 132 ? 16.484 -14.117 -5.965 1 58.59 132 LYS B C 1
ATOM 2363 O O . LYS B 1 132 ? 17.328 -14.625 -6.703 1 58.59 132 LYS B O 1
ATOM 2368 N N . PRO B 1 133 ? 15.492 -14.734 -5.293 1 54.81 133 PRO B N 1
ATOM 2369 C CA . PRO B 1 133 ? 15.305 -16.062 -5.887 1 54.81 133 PRO B CA 1
ATOM 2370 C C . PRO B 1 133 ? 15 -16 -7.379 1 54.81 133 PRO B C 1
ATOM 2372 O O . PRO B 1 133 ? 15.195 -16.984 -8.094 1 54.81 133 PRO B O 1
ATOM 2375 N N . PHE B 1 134 ? 14.383 -14.758 -7.855 1 56.28 134 PHE B N 1
ATOM 2376 C CA . PHE B 1 134 ? 13.883 -14.789 -9.227 1 56.28 134 PHE B CA 1
ATOM 2377 C C . PHE B 1 134 ? 14.312 -13.539 -9.984 1 56.28 134 PHE B C 1
ATOM 2379 O O . PHE B 1 134 ? 14.258 -12.43 -9.453 1 56.28 134 PHE B O 1
ATOM 2386 N N . GLY B 1 135 ? 14.969 -13.672 -11.156 1 55.56 135 GLY B N 1
ATOM 2387 C CA . GLY B 1 135 ? 15.141 -12.695 -12.219 1 55.56 135 GLY B CA 1
ATOM 2388 C C . GLY B 1 135 ? 16.375 -11.836 -12.047 1 55.56 135 GLY B C 1
ATOM 2389 O O . GLY B 1 135 ? 17.422 -12.32 -11.578 1 55.56 135 GLY B O 1
ATOM 2390 N N . LYS B 1 136 ? 16.156 -10.492 -12.367 1 60.81 136 LYS B N 1
ATOM 2391 C CA . LYS B 1 136 ? 17.188 -9.477 -12.539 1 60.81 136 LYS B CA 1
ATOM 2392 C C . LYS B 1 136 ? 17.844 -9.125 -11.203 1 60.81 136 LYS B C 1
ATOM 2394 O O . LYS B 1 136 ? 17.203 -9.18 -10.156 1 60.81 136 LYS B O 1
ATOM 2399 N N . ASP B 1 137 ? 19.078 -9.102 -11.164 1 63.31 137 ASP B N 1
ATOM 2400 C CA . ASP B 1 137 ? 19.859 -8.633 -10.016 1 63.31 137 ASP B CA 1
ATOM 2401 C C . ASP B 1 137 ? 19.547 -7.164 -9.711 1 63.31 137 ASP B C 1
ATOM 2403 O O . ASP B 1 137 ? 20.219 -6.27 -10.234 1 63.31 137 ASP B O 1
ATOM 2407 N N . TYR B 1 138 ? 18.422 -6.992 -8.984 1 64.69 138 TYR B N 1
ATOM 2408 C CA . TYR B 1 138 ? 18.031 -5.621 -8.688 1 64.69 138 TYR B CA 1
ATOM 2409 C C . TYR B 1 138 ? 18.969 -5.004 -7.645 1 64.69 138 TYR B C 1
ATOM 2411 O O . TYR B 1 138 ? 19 -3.779 -7.48 1 64.69 138 TYR B O 1
ATOM 2419 N N . PHE B 1 139 ? 19.719 -5.863 -7.121 1 63.16 139 PHE B N 1
ATOM 2420 C CA . PHE B 1 139 ? 20.688 -5.355 -6.152 1 63.16 139 PHE B CA 1
ATOM 2421 C C . PHE B 1 139 ? 21.703 -4.441 -6.832 1 63.16 139 PHE B C 1
ATOM 2423 O O . PHE B 1 139 ? 22.109 -3.428 -6.262 1 63.16 139 PHE B O 1
ATOM 2430 N N . LYS B 1 140 ? 22.047 -4.953 -7.969 1 64.81 140 LYS B N 1
ATOM 2431 C CA . LYS B 1 140 ? 22.969 -4.109 -8.734 1 64.81 140 LYS B CA 1
ATOM 2432 C C . LYS B 1 140 ? 22.359 -2.738 -9 1 64.81 140 LYS B C 1
ATOM 2434 O O . LYS B 1 140 ? 23.047 -1.72 -8.922 1 64.81 140 LYS B O 1
ATOM 2439 N N . GLU B 1 141 ? 21.109 -2.764 -9.258 1 65.75 141 GLU B N 1
ATOM 2440 C CA . GLU B 1 141 ? 20.422 -1.501 -9.477 1 65.75 141 GLU B CA 1
ATOM 2441 C C . GLU B 1 141 ? 20.453 -0.625 -8.227 1 65.75 141 GLU B C 1
ATOM 2443 O O . GLU B 1 141 ? 20.609 0.595 -8.32 1 65.75 141 GLU B O 1
ATOM 2448 N N . LEU B 1 142 ? 20.344 -1.269 -7.172 1 67 142 LEU B N 1
ATOM 2449 C CA . LEU B 1 142 ? 20.359 -0.551 -5.902 1 67 142 LEU B CA 1
ATOM 2450 C C . LEU B 1 142 ? 21.734 0.07 -5.656 1 67 142 LEU B C 1
ATOM 2452 O O . LEU B 1 142 ? 21.828 1.214 -5.203 1 67 142 LEU B O 1
ATOM 2456 N N . ILE B 1 143 ? 22.672 -0.618 -6.078 1 63.06 143 ILE B N 1
ATOM 2457 C CA . ILE B 1 143 ? 24.031 -0.145 -5.895 1 63.06 143 ILE B CA 1
ATOM 2458 C C . ILE B 1 143 ? 24.297 1.039 -6.824 1 63.06 143 ILE B C 1
ATOM 2460 O O . ILE B 1 143 ? 24.938 2.021 -6.422 1 63.06 143 ILE B O 1
ATOM 2464 N N . GLU B 1 144 ? 23.859 0.826 -7.992 1 61.91 144 GLU B N 1
ATOM 2465 C CA . GLU B 1 144 ? 24.031 1.918 -8.945 1 61.91 144 GLU B CA 1
ATOM 2466 C C . GLU B 1 144 ? 23.297 3.176 -8.484 1 61.91 144 GLU B C 1
ATOM 2468 O O . GLU B 1 144 ? 23.797 4.289 -8.641 1 61.91 144 GLU B O 1
ATOM 2473 N N . LEU B 1 145 ? 22.234 2.971 -8.008 1 58.56 145 LEU B N 1
ATOM 2474 C CA . LEU B 1 145 ? 21.453 4.086 -7.477 1 58.56 145 LEU B CA 1
ATOM 2475 C C . LEU B 1 145 ? 22.188 4.758 -6.324 1 58.56 145 LEU B C 1
ATOM 2477 O O . LEU B 1 145 ? 22.156 5.98 -6.184 1 58.56 145 LEU B O 1
ATOM 2481 N N . ARG B 1 146 ? 22.906 3.969 -5.688 1 55.94 146 ARG B N 1
ATOM 2482 C CA . ARG B 1 146 ? 23.766 4.449 -4.613 1 55.94 146 ARG B CA 1
ATOM 2483 C C . ARG B 1 146 ? 24.766 5.473 -5.133 1 55.94 146 ARG B C 1
ATOM 2485 O O . ARG B 1 146 ? 24.984 6.516 -4.512 1 55.94 146 ARG B O 1
ATOM 2492 N N . GLY B 1 147 ? 25.391 4.918 -6.133 1 55.31 147 GLY B N 1
ATOM 2493 C CA . GLY B 1 147 ? 26.297 5.855 -6.781 1 55.31 147 GLY B CA 1
ATOM 2494 C C . GLY B 1 147 ? 25.641 7.164 -7.164 1 55.31 147 GLY B C 1
ATOM 2495 O O . GLY B 1 147 ? 26.203 8.234 -6.949 1 55.31 147 GLY B O 1
ATOM 2496 N N . TYR B 1 148 ? 24.469 6.926 -7.582 1 55.28 148 TYR B N 1
ATOM 2497 C CA . TYR B 1 148 ? 23.719 8.094 -8.016 1 55.28 148 TYR B CA 1
ATOM 2498 C C . TYR B 1 148 ? 23.297 8.945 -6.824 1 55.28 148 TYR B C 1
ATOM 2500 O O . TYR B 1 148 ? 23.406 10.172 -6.852 1 55.28 148 TYR B O 1
ATOM 2508 N N . ILE B 1 149 ? 22.812 8.273 -5.824 1 54.94 149 ILE B N 1
ATOM 2509 C CA . ILE B 1 149 ? 22.359 9.008 -4.652 1 54.94 149 ILE B CA 1
ATOM 2510 C C . ILE B 1 149 ? 23.531 9.734 -4.004 1 54.94 149 ILE B C 1
ATOM 2512 O O . ILE B 1 149 ? 23.422 10.891 -3.6 1 54.94 149 ILE B O 1
ATOM 2516 N N . LEU B 1 150 ? 24.625 9.016 -3.951 1 56.53 150 LEU B N 1
ATOM 2517 C CA . LEU B 1 150 ? 25.844 9.656 -3.451 1 56.53 150 LEU B CA 1
ATOM 2518 C C . LEU B 1 150 ? 26.203 10.859 -4.312 1 56.53 150 LEU B C 1
ATOM 2520 O O . LEU B 1 150 ? 26.625 11.891 -3.789 1 56.53 150 LEU B O 1
ATOM 2524 N N . THR B 1 151 ? 26.062 10.609 -5.562 1 55.31 151 THR B N 1
ATOM 2525 C CA . THR B 1 151 ? 26.359 11.711 -6.469 1 55.31 151 THR B CA 1
ATOM 2526 C C . THR B 1 151 ? 25.359 12.852 -6.27 1 55.31 151 THR B C 1
ATOM 2528 O O . THR B 1 151 ? 25.734 14.023 -6.281 1 55.31 151 THR B O 1
ATOM 2531 N N . LEU B 1 152 ? 24.25 12.469 -6.086 1 49.78 152 LEU B N 1
ATOM 2532 C CA . LEU B 1 152 ? 23.219 13.484 -5.906 1 49.78 152 LEU B CA 1
ATOM 2533 C C . LEU B 1 152 ? 23.453 14.266 -4.617 1 49.78 152 LEU B C 1
ATOM 2535 O O . LEU B 1 152 ? 23.203 15.469 -4.566 1 49.78 152 LEU B O 1
ATOM 2539 N N . MET B 1 153 ? 23.875 13.641 -3.672 1 47.5 153 MET B N 1
ATOM 2540 C CA . MET B 1 153 ? 24.094 14.297 -2.391 1 47.5 153 MET B CA 1
ATOM 2541 C C . MET B 1 153 ? 25.391 15.109 -2.414 1 47.5 153 MET B C 1
ATOM 2543 O O . MET B 1 153 ? 25.562 16.031 -1.612 1 47.5 153 MET B O 1
ATOM 2547 N N . SER B 1 154 ? 26.281 14.625 -3.117 1 49.19 154 SER B N 1
ATOM 2548 C CA . SER B 1 154 ? 27.531 15.367 -3.238 1 49.19 154 SER B CA 1
ATOM 2549 C C . SER B 1 154 ? 27.344 16.625 -4.074 1 49.19 154 SER B C 1
ATOM 2551 O O . SER B 1 154 ? 28.25 17.469 -4.145 1 49.19 154 SER B O 1
ATOM 2553 N N . LEU B 1 155 ? 26.219 16.688 -4.703 1 44.31 155 LEU B N 1
ATOM 2554 C CA . LEU B 1 155 ? 26.031 17.938 -5.441 1 44.31 155 LEU B CA 1
ATOM 2555 C C . LEU B 1 155 ? 25.312 18.969 -4.578 1 44.31 155 LEU B C 1
ATOM 2557 O O . LEU B 1 155 ? 24.422 18.625 -3.801 1 44.31 155 LEU B O 1
#

Organism: NCBI:txid883114

Sequence (310 aa):
MEKDKIILYQEDDRNVSVDVMYSEETFWLTQKSMAELFDVDVSTINEHLKNIYKIDELDKNSTIGNFPIVQKEGNRSVTRNLNFYNLDAI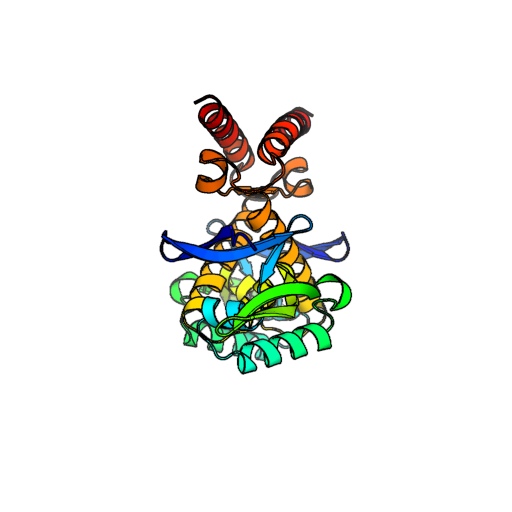IAVGYRVNSKKATKFRIWATTTLREYIIKGFVLNDEMLKNGKPFGKDYFKELIELRGYILTLMSLMEKDKIILYQEDDRNVSVDVMYSEETFWLTQKSMAELFDVDVSTINEHLKNIYKIDELDKNSTIGNFPIVQKEGNRSVTRNLNFYNLDAIIAVGYRVNSKKATKFRIWATTTLREYIIKGFVLNDEMLKNGKPFGKDYFKELIELRGYILTLMSL

Radius of gyration: 21.3 Å; Cα contacts (8 Å, |Δi|>4): 453; chains: 2; bounding box: 50×80×42 Å

Solvent-accessible surface area (backbone atoms only — not comparable to full-atom values): 17373 Å² total; per-residue (Å²): 126,88,68,42,75,42,72,74,50,49,48,94,90,33,75,41,70,43,77,26,44,78,56,94,91,39,44,30,35,36,56,62,54,47,11,60,70,34,67,51,53,46,69,57,45,50,52,47,50,52,52,40,45,70,73,60,58,45,54,64,85,81,33,50,44,80,42,79,41,78,40,75,56,88,95,40,80,45,78,41,79,40,67,26,31,26,49,64,50,53,54,57,42,40,65,65,51,90,32,72,53,16,40,41,48,43,45,39,51,45,52,50,51,49,41,26,66,72,56,29,37,43,72,37,62,68,48,65,64,71,43,68,94,67,84,73,69,43,61,58,52,52,50,52,46,41,56,45,49,52,48,48,65,72,96,124,87,67,41,75,42,71,74,50,51,48,95,90,32,75,41,68,44,76,27,43,76,55,93,92,40,42,30,35,37,55,63,54,48,11,60,67,34,65,52,51,46,68,56,49,50,52,48,51,52,52,40,45,71,73,61,59,44,54,64,82,80,31,50,42,80,41,78,42,79,41,76,55,86,96,40,79,45,76,42,77,40,65,26,29,25,50,64,49,53,55,56,41,39,66,65,52,91,34,71,51,16,39,42,48,44,45,39,50,42,52,50,50,49,40,27,64,73,56,28,38,43,72,38,62,68,48,65,64,71,44,68,94,66,83,74,69,45,61,58,52,52,51,52,45,41,55,46,50,51,50,50,65,72,96

Nearest PDB structures (foldseek):
  7qvb-assembly1_A  TM=6.006E-01  e=4.815E-01  Deinococcus radiodurans R1 = ATCC 13939 = DSM 20539
  7o4f-assembly2_D  TM=3.923E-01  e=2.636E-01  Arabidopsis thaliana
  8ryt-assembly1_D  TM=2.710E-01  e=1.606E+00  Thogotovirus
  9hcj-assembly1_E0  TM=2.683E-01  e=5.045E+00  Dictyostelium discoideum
  7qvb-assembly1_A  TM=6.008E-01  e=4.815E-01  Deinococcus radiodurans R1 = ATCC 13939 = DSM 20539

InterPro domains:
  IPR011204 Virulence protein RhuM-like [PF13310] (62-144)

pLDDT: mean 84.2, std 15.05, range [43.09, 98.56]

Foldseek 3Di:
DPFDKDFPFDFPNHTDIFGWDDDPNWTKDALVSLCVQQVHDSVLLVVQLVVCVVVPVDPCVVFKDWDWDWDDDDPDTDIDIGIIGTPSSSLSSLCPDDGPSSVRVVVGVVVQVVCCVVVVDDDDPVCLVVDPPDDDRCVVVVVVVVVVVVVVVVD/DPFDKDFPFDFPNHTDIFGWDDDPNWTKDALVSLCVQQVHDSVLLVVQLVVCVVVPVDPCVVFKDWDWDWDDDDPDTDIDIGIIGTPSSSLSSLCPDDGPSSVRVVVGVVVQVVCCVVVVDDDDPVCLVVDPPDDDRCVVVVVVVVVVVVVVVVD